Protein AF-A0A3D9UJ91-F1 (afdb_monomer_lite)

InterPro domains:
  IPR021400 Protein of unknown function DUF3039 [PF11238] (283-330)

Foldseek 3Di:
DAAFAAEALCQLVPAQQDQFPDPVLNVCSVVVVPPLAGRLPGRHQQSVQSRVPQVDPCVVPVWDWLPPCVVVTWTWTDGPPFKIFIWGADPVNYIYGQHMHTHDPPDPDDVSVVVNVVCVVPNPVVRDHDPVNVVSVVVNVVSVVPDVVLVVLQQVLLVVLLVVLVVQQVVQQVVVDKGWDFRAFSVRHTFWIKIKHWYDPDVQKIKIKIKTAGPDPVPVVRVVLSVLLSVVSQPQEQQFWDWDDDDRIIMIIGIDGNCVNPDDDPPDDPPPDRGNRHDYHQAAFAADPVVLVVLQVVQHWGAGPLGTIHRPPDDRVVHHHDPSRVVVVVVVDPPD

Organism: NCBI:txid419650

Sequence (336 aa):
MTTPARPTLRCLREDLDTDWDSVEDQRAVSRVETLGRPLEDLQHPIVRKAAEDFPVPAVERQREGISGLTDPMWWKVRSGARWRGAVYVDQNGQAWLCAAGYRRMGESSDFYKRFMAEVKARGADHFLPSDEDHLLLAAMLDAASFDPHYDARFDQWEAQLVVWIQTHASASLRSREVQEFNADDAFGQPLARVSVMAEAAGCDQYDVYVEVVPINFAALDELEWAEHVMLCALDPTEQQWETTYMGKGRAYSATISSTESSAEGSHTDATAHLPGQSVPGAVAHYAHRERLVDCMVDGDALRSVCGKWFVPRQDPDSREICPMCDLILAHLSPSD

Radius of gyration: 30.12 Å; chains: 1; bounding box: 87×47×77 Å

pLDDT: mean 81.51, std 15.13, range [23.95, 97.62]

Structure (mmCIF, N/CA/C/O backbone):
data_AF-A0A3D9UJ91-F1
#
_entry.id   AF-A0A3D9UJ91-F1
#
loop_
_atom_site.group_PDB
_atom_site.id
_atom_site.type_symbol
_atom_site.label_atom_id
_atom_site.label_alt_id
_atom_site.label_comp_id
_atom_site.label_asym_id
_atom_site.label_entity_id
_atom_site.label_seq_id
_atom_site.pdbx_PDB_ins_code
_atom_site.Cartn_x
_atom_site.Cartn_y
_atom_site.Cartn_z
_atom_site.occupancy
_atom_site.B_iso_or_equiv
_atom_site.auth_seq_id
_atom_site.auth_comp_id
_atom_site.auth_asym_id
_atom_site.auth_atom_id
_atom_site.pdbx_PDB_model_num
ATOM 1 N N . MET A 1 1 ? 16.822 16.644 -11.286 1.00 52.19 1 MET A N 1
ATOM 2 C CA . MET A 1 1 ? 18.101 15.959 -11.579 1.00 52.19 1 MET A CA 1
ATOM 3 C C . MET A 1 1 ? 17.752 14.739 -12.406 1.00 52.19 1 MET A C 1
ATOM 5 O O . MET A 1 1 ? 16.719 14.151 -12.125 1.00 52.19 1 MET A O 1
ATOM 9 N N . THR A 1 2 ? 18.507 14.422 -13.454 1.00 60.53 2 THR A N 1
ATOM 10 C CA . THR A 1 2 ? 18.260 13.204 -14.240 1.00 60.53 2 THR A CA 1
ATOM 11 C C . THR A 1 2 ? 18.697 11.986 -13.428 1.00 60.53 2 THR A C 1
ATOM 13 O O . THR A 1 2 ? 19.682 12.074 -12.701 1.00 60.53 2 THR A O 1
ATOM 16 N N . THR A 1 3 ? 17.958 10.885 -13.496 1.00 79.19 3 THR A N 1
ATOM 17 C CA . THR A 1 3 ? 18.310 9.632 -12.808 1.00 79.19 3 THR A CA 1
ATOM 18 C C . THR A 1 3 ? 19.358 8.845 -13.614 1.00 79.19 3 THR A C 1
ATOM 20 O O . THR A 1 3 ? 19.633 9.194 -14.774 1.00 79.19 3 THR A O 1
ATOM 23 N N . PRO A 1 4 ? 20.000 7.814 -13.030 1.00 87.44 4 PRO A N 1
ATOM 24 C CA . PRO A 1 4 ? 20.840 6.890 -13.786 1.00 87.44 4 PRO A CA 1
ATOM 25 C C . PRO A 1 4 ? 20.100 6.336 -15.006 1.00 87.44 4 PRO A C 1
ATOM 27 O O . PRO A 1 4 ? 18.913 6.014 -14.937 1.00 87.44 4 PRO A O 1
ATOM 30 N N . ALA A 1 5 ? 20.790 6.250 -16.147 1.00 92.12 5 ALA A N 1
ATOM 31 C CA . ALA A 1 5 ? 20.173 5.678 -17.334 1.00 92.12 5 ALA A CA 1
ATOM 32 C C . ALA A 1 5 ? 20.021 4.167 -17.174 1.00 92.12 5 ALA A C 1
ATOM 34 O O . ALA A 1 5 ? 21.017 3.446 -17.101 1.00 92.12 5 ALA A O 1
ATOM 35 N N . ARG A 1 6 ? 18.772 3.705 -17.200 1.00 93.38 6 ARG A N 1
ATOM 36 C CA . ARG A 1 6 ? 18.429 2.283 -17.198 1.00 93.38 6 ARG A CA 1
ATOM 37 C C . ARG A 1 6 ? 18.146 1.793 -18.618 1.00 93.38 6 ARG A C 1
ATOM 39 O O . ARG A 1 6 ? 17.608 2.554 -19.424 1.00 93.38 6 ARG A O 1
ATOM 46 N N . PRO A 1 7 ? 18.516 0.560 -18.980 1.00 95.81 7 PRO A N 1
ATOM 47 C CA . PRO A 1 7 ? 18.209 0.018 -20.295 1.00 95.81 7 PRO A CA 1
ATOM 48 C C . PRO A 1 7 ? 16.731 -0.356 -20.420 1.00 95.81 7 PRO A C 1
ATOM 50 O O . PRO A 1 7 ? 16.127 -0.856 -19.477 1.00 95.81 7 PRO A O 1
ATOM 53 N N . THR A 1 8 ? 16.166 -0.127 -21.606 1.00 96.00 8 THR A N 1
ATOM 54 C CA . THR A 1 8 ? 14.840 -0.657 -21.970 1.00 96.00 8 THR A CA 1
ATOM 55 C C . THR A 1 8 ? 14.904 -2.171 -22.166 1.00 96.00 8 THR A C 1
ATOM 57 O O . THR A 1 8 ? 15.937 -2.704 -22.590 1.00 96.00 8 THR A O 1
ATOM 60 N N . LEU A 1 9 ? 13.793 -2.870 -21.938 1.00 93.06 9 LEU A N 1
ATOM 61 C CA . LEU A 1 9 ? 13.660 -4.308 -22.166 1.00 93.06 9 LEU A CA 1
ATOM 62 C C . LEU A 1 9 ? 13.984 -4.678 -23.614 1.00 93.06 9 LEU A C 1
ATOM 64 O O . LEU A 1 9 ? 14.663 -5.679 -23.846 1.00 93.06 9 LEU A O 1
ATOM 68 N N . ARG A 1 10 ? 13.582 -3.846 -24.587 1.00 94.19 10 ARG A N 1
ATOM 69 C CA . ARG A 1 10 ? 13.955 -4.041 -25.996 1.00 94.19 10 ARG A CA 1
ATOM 70 C C . ARG A 1 10 ? 15.469 -3.996 -26.181 1.00 94.19 10 ARG A C 1
ATOM 72 O O . ARG A 1 10 ? 16.040 -4.931 -26.729 1.00 94.19 10 ARG A O 1
ATOM 79 N N . CYS A 1 11 ? 16.130 -2.943 -25.692 1.00 95.25 11 CYS A N 1
ATOM 80 C CA . CYS A 1 11 ? 17.584 -2.813 -25.797 1.00 95.25 11 CYS A CA 1
ATOM 81 C C . CYS A 1 11 ? 18.300 -4.001 -25.139 1.00 95.25 11 CYS A C 1
ATOM 83 O O . CYS A 1 11 ? 19.233 -4.545 -25.722 1.00 95.25 11 CYS A O 1
ATOM 85 N N . LEU A 1 12 ? 17.857 -4.425 -23.951 1.00 92.94 12 LEU A N 1
ATOM 86 C CA . LEU A 1 12 ? 18.423 -5.586 -23.261 1.00 92.94 12 LEU A CA 1
ATOM 87 C C . LEU A 1 12 ? 18.294 -6.868 -24.090 1.00 92.94 12 LEU A C 1
ATOM 89 O O . LEU A 1 12 ? 19.267 -7.604 -24.226 1.00 92.94 12 LEU A O 1
ATOM 93 N N . ARG A 1 13 ? 17.100 -7.134 -24.630 1.00 90.38 13 ARG A N 1
ATOM 94 C CA . ARG A 1 13 ? 16.767 -8.393 -25.313 1.00 90.38 13 ARG A CA 1
ATOM 95 C C . ARG A 1 13 ? 17.308 -8.455 -26.749 1.00 90.38 13 ARG A C 1
ATOM 97 O O . ARG A 1 13 ? 17.653 -9.539 -27.210 1.00 90.38 13 ARG A O 1
ATOM 104 N N . GLU A 1 14 ? 17.376 -7.323 -27.449 1.00 91.44 14 GLU A N 1
ATOM 105 C CA . GLU A 1 14 ? 17.689 -7.271 -28.886 1.00 91.44 14 GLU A CA 1
ATOM 106 C C . GLU A 1 14 ? 19.107 -6.778 -29.202 1.00 91.44 14 GLU A C 1
ATOM 108 O O . GLU A 1 14 ? 19.712 -7.261 -30.159 1.00 91.44 14 GLU A O 1
ATOM 113 N N . ASP A 1 15 ? 19.651 -5.844 -28.413 1.00 92.25 15 ASP A N 1
ATOM 114 C CA . ASP A 1 15 ? 20.909 -5.164 -28.755 1.00 92.25 15 ASP A CA 1
ATOM 115 C C . ASP A 1 15 ? 22.116 -5.664 -27.940 1.00 92.25 15 ASP A C 1
ATOM 117 O O . ASP A 1 15 ? 23.261 -5.530 -28.383 1.00 92.25 15 ASP A O 1
ATOM 121 N N . LEU A 1 16 ? 21.885 -6.198 -26.734 1.00 90.88 16 LEU A N 1
ATOM 122 C CA . LEU A 1 16 ? 22.934 -6.577 -25.777 1.00 90.88 16 LEU A CA 1
ATOM 123 C C . LEU A 1 16 ? 23.150 -8.094 -25.719 1.00 90.88 16 LEU A C 1
ATOM 125 O O . LEU A 1 16 ? 22.975 -8.738 -24.686 1.00 90.88 16 LEU A O 1
ATOM 129 N N . ASP A 1 17 ? 23.567 -8.686 -26.832 1.00 86.00 17 ASP A N 1
ATOM 130 C CA . ASP A 1 17 ? 23.759 -10.137 -26.955 1.00 86.00 17 ASP A CA 1
ATOM 131 C C . ASP A 1 17 ? 25.146 -10.642 -26.497 1.00 86.00 17 ASP A C 1
ATOM 133 O O . ASP A 1 17 ? 25.336 -11.838 -26.255 1.00 86.00 17 ASP A O 1
ATOM 137 N N . THR A 1 18 ? 26.131 -9.750 -26.366 1.00 85.81 18 THR A N 1
ATOM 138 C CA . THR A 1 18 ? 27.559 -10.085 -26.230 1.00 85.81 18 THR A CA 1
ATOM 139 C C . THR A 1 18 ? 28.303 -9.143 -25.275 1.00 85.81 18 THR A C 1
ATOM 141 O O . THR A 1 18 ? 27.760 -8.135 -24.851 1.00 85.81 18 THR A O 1
ATOM 144 N N . ASP A 1 19 ? 29.563 -9.468 -24.939 1.00 86.38 19 ASP A N 1
ATOM 145 C CA . ASP A 1 19 ? 30.491 -8.595 -24.179 1.00 86.38 19 ASP A CA 1
ATOM 146 C C . ASP A 1 19 ? 30.037 -8.252 -22.742 1.00 86.38 19 ASP A C 1
ATOM 148 O O . ASP A 1 19 ? 30.382 -7.205 -22.197 1.00 86.38 19 ASP A O 1
ATOM 152 N N . TRP A 1 20 ? 29.264 -9.150 -22.124 1.00 89.56 20 TRP A N 1
ATOM 153 C CA . TRP A 1 20 ? 28.863 -9.063 -20.721 1.00 89.56 20 TRP A CA 1
ATOM 154 C C . TRP A 1 20 ? 30.035 -9.385 -19.790 1.00 89.56 20 TRP A C 1
ATOM 156 O O . TRP A 1 20 ? 30.681 -10.424 -19.937 1.00 89.56 20 TRP A O 1
ATOM 166 N N . ASP A 1 21 ? 30.256 -8.535 -18.784 1.00 87.38 21 ASP A N 1
ATOM 167 C CA . ASP A 1 21 ? 31.267 -8.773 -17.745 1.00 87.38 21 ASP A CA 1
ATOM 168 C C . ASP A 1 21 ? 30.799 -9.860 -16.749 1.00 87.38 21 ASP A C 1
ATOM 170 O O . ASP A 1 21 ? 31.615 -10.472 -16.059 1.00 87.38 21 ASP A O 1
ATOM 174 N N . SER A 1 22 ? 29.485 -10.121 -16.685 1.00 86.62 22 SER A N 1
ATOM 175 C CA . SER A 1 22 ? 28.849 -11.139 -15.839 1.00 86.62 22 SER A CA 1
ATOM 176 C C . SER A 1 22 ? 27.985 -12.095 -16.667 1.00 86.62 22 SER A C 1
ATOM 178 O O . SER A 1 22 ? 27.016 -11.692 -17.313 1.00 86.62 22 SER A O 1
ATOM 180 N N . VAL A 1 23 ? 28.303 -13.392 -16.603 1.00 84.69 23 VAL A N 1
ATOM 181 C CA . VAL A 1 23 ? 27.503 -14.462 -17.235 1.00 84.69 23 VAL A CA 1
ATOM 182 C C . VAL A 1 23 ? 26.141 -14.620 -16.550 1.00 84.69 23 VAL A C 1
ATOM 184 O O . VAL A 1 23 ? 25.169 -15.021 -17.189 1.00 84.69 23 VAL A O 1
ATOM 187 N N . GLU A 1 24 ? 26.063 -14.323 -15.253 1.00 83.44 24 GLU A N 1
ATOM 188 C CA . GLU A 1 24 ? 24.810 -14.343 -14.499 1.00 83.44 24 GLU A CA 1
ATOM 189 C C . GLU A 1 24 ? 23.852 -13.273 -15.026 1.00 83.44 24 GLU A C 1
ATOM 191 O O . GLU A 1 24 ? 22.723 -13.592 -15.391 1.00 83.44 24 GLU A O 1
ATOM 196 N N . ASP A 1 25 ? 24.343 -12.047 -15.191 1.00 85.19 25 ASP A N 1
ATOM 197 C CA . ASP A 1 25 ? 23.573 -10.915 -15.710 1.00 85.19 25 ASP A CA 1
ATOM 198 C C . ASP A 1 25 ? 23.094 -11.179 -17.136 1.00 85.19 25 ASP A C 1
ATOM 200 O O . ASP A 1 25 ? 21.924 -10.966 -17.446 1.00 85.19 25 ASP A O 1
ATOM 204 N N . GLN A 1 26 ? 23.969 -11.736 -17.981 1.00 86.75 26 GLN A N 1
ATOM 205 C CA . GLN A 1 26 ? 23.615 -12.125 -19.344 1.00 86.75 26 GLN A CA 1
ATOM 206 C C . GLN A 1 26 ? 22.463 -13.140 -19.369 1.00 86.75 26 GLN A C 1
ATOM 208 O O . GLN A 1 26 ? 21.559 -13.043 -20.196 1.00 86.75 26 GLN A O 1
ATOM 213 N N . ARG A 1 27 ? 22.463 -14.125 -18.460 1.00 82.75 27 ARG A N 1
ATOM 214 C CA . ARG A 1 27 ? 21.354 -15.089 -18.346 1.00 82.75 27 ARG A CA 1
ATOM 215 C C . ARG A 1 27 ? 20.088 -14.422 -17.826 1.00 82.75 27 ARG A C 1
ATOM 217 O O . ARG A 1 27 ? 18.986 -14.774 -18.255 1.00 82.75 27 ARG A O 1
ATOM 224 N N . ALA A 1 28 ? 20.244 -13.467 -16.920 1.00 79.88 28 ALA A N 1
ATOM 225 C CA . ALA A 1 28 ? 19.142 -12.806 -16.253 1.00 79.88 28 ALA A CA 1
ATOM 226 C C . ALA A 1 28 ? 18.348 -11.859 -17.171 1.00 79.88 28 ALA A C 1
ATOM 228 O O . ALA A 1 28 ? 17.165 -11.646 -16.923 1.00 79.88 28 ALA A O 1
ATOM 229 N N . VAL A 1 29 ? 18.921 -11.414 -18.300 1.00 83.06 29 VAL A N 1
ATOM 230 C CA . VAL A 1 29 ? 18.200 -10.701 -19.382 1.00 83.06 29 VAL A CA 1
ATOM 231 C C . VAL A 1 29 ? 16.959 -11.461 -19.878 1.00 83.06 29 VAL A C 1
ATOM 233 O O . VAL A 1 29 ? 15.966 -10.859 -20.282 1.00 83.06 29 VAL A O 1
ATOM 236 N N . SER A 1 30 ? 16.974 -12.795 -19.822 1.00 77.25 30 SER A N 1
ATOM 237 C CA . SER A 1 30 ? 15.813 -13.614 -20.203 1.00 77.25 30 SER A CA 1
ATOM 238 C C . SER A 1 30 ? 14.715 -13.687 -19.132 1.00 77.25 30 SER A C 1
ATOM 240 O O . SER A 1 30 ? 13.640 -14.209 -19.407 1.00 77.25 30 SER A O 1
ATOM 242 N N . ARG A 1 31 ? 14.982 -13.197 -17.913 1.00 78.19 31 ARG A N 1
ATOM 243 C CA . ARG A 1 31 ? 14.101 -13.278 -16.733 1.00 78.19 31 ARG A CA 1
ATOM 244 C C . ARG A 1 31 ? 14.086 -11.968 -15.942 1.00 78.19 31 ARG A C 1
ATOM 246 O O . ARG A 1 31 ? 14.095 -11.977 -14.711 1.00 78.19 31 ARG A O 1
ATOM 253 N N . VAL A 1 32 ? 14.094 -10.846 -16.658 1.00 75.19 32 VAL A N 1
ATOM 254 C CA . VAL A 1 32 ? 14.240 -9.503 -16.076 1.00 75.19 32 VAL A CA 1
ATOM 255 C C . VAL A 1 32 ? 13.124 -9.175 -15.076 1.00 75.19 32 VAL A C 1
ATOM 257 O O . VAL A 1 32 ? 13.383 -8.504 -14.087 1.00 75.19 32 VAL A O 1
ATOM 260 N N . GLU A 1 33 ? 11.923 -9.729 -15.255 1.00 68.81 33 GLU A N 1
ATOM 261 C CA . GLU A 1 33 ? 10.793 -9.585 -14.319 1.00 68.81 33 GLU A CA 1
ATOM 262 C C . GLU A 1 33 ? 11.083 -10.141 -12.913 1.00 68.81 33 GLU A C 1
ATOM 264 O O . GLU A 1 33 ? 10.505 -9.694 -11.931 1.00 68.81 33 GLU A O 1
ATOM 269 N N . THR A 1 34 ? 11.988 -11.118 -12.805 1.00 65.94 34 THR A N 1
ATOM 270 C CA . THR A 1 34 ? 12.383 -11.735 -11.524 1.00 65.94 34 THR A CA 1
ATOM 271 C C . THR A 1 34 ? 13.661 -11.132 -10.946 1.00 65.94 34 THR A C 1
ATOM 273 O O . THR A 1 34 ? 14.176 -11.608 -9.932 1.00 65.94 34 THR A O 1
ATOM 276 N N . LEU A 1 35 ? 14.215 -10.111 -11.606 1.00 68.81 35 LEU A N 1
ATOM 277 C CA . LEU A 1 35 ? 15.441 -9.467 -11.170 1.00 68.81 35 LEU A CA 1
ATOM 278 C C . LEU A 1 35 ? 15.136 -8.574 -9.961 1.00 68.81 35 LEU A C 1
ATOM 280 O O . LEU A 1 35 ? 14.615 -7.476 -10.104 1.00 68.81 35 LEU A O 1
ATOM 284 N N . GLY A 1 36 ? 15.494 -9.027 -8.760 1.00 65.75 36 GLY A N 1
ATOM 285 C CA . GLY A 1 36 ? 15.331 -8.258 -7.518 1.00 65.75 36 GLY A CA 1
ATOM 286 C C . GLY A 1 36 ? 16.332 -7.107 -7.342 1.00 65.75 36 GLY A C 1
ATOM 287 O O . GLY A 1 36 ? 16.700 -6.798 -6.214 1.00 65.75 36 GLY A O 1
ATOM 288 N N . ARG A 1 37 ? 16.856 -6.531 -8.433 1.00 73.31 37 ARG A N 1
ATOM 289 C CA . ARG A 1 37 ? 17.804 -5.406 -8.398 1.00 73.31 37 ARG A CA 1
ATOM 290 C C . ARG A 1 37 ? 17.649 -4.491 -9.625 1.00 73.31 37 ARG A C 1
ATOM 292 O O . ARG A 1 37 ? 17.151 -4.968 -10.648 1.00 73.31 37 ARG A O 1
ATOM 299 N N . PRO A 1 38 ? 18.109 -3.228 -9.562 1.00 83.94 38 PRO A N 1
ATOM 300 C CA . PRO A 1 38 ? 17.984 -2.270 -10.663 1.00 83.94 38 PRO A CA 1
ATOM 301 C C . PRO A 1 38 ? 18.662 -2.731 -11.962 1.00 83.94 38 PRO A C 1
ATOM 303 O O . PRO A 1 38 ? 19.681 -3.428 -11.949 1.00 83.94 38 PRO A O 1
ATOM 306 N N . LEU A 1 39 ? 18.115 -2.322 -13.110 1.00 89.62 39 LEU A N 1
ATOM 307 C CA . LEU A 1 39 ? 18.639 -2.722 -14.427 1.00 89.62 39 LEU A CA 1
ATOM 308 C C . LEU A 1 39 ? 19.881 -1.931 -14.840 1.00 89.62 39 LEU A C 1
ATOM 310 O O . LEU A 1 39 ? 20.695 -2.403 -15.630 1.00 89.62 39 LEU A O 1
ATOM 314 N N . GLU A 1 40 ? 20.036 -0.727 -14.310 1.00 90.38 40 GLU A N 1
ATOM 315 C CA . GLU A 1 40 ? 21.223 0.111 -14.442 1.00 90.38 40 GLU A CA 1
ATOM 316 C C . GLU A 1 40 ? 22.465 -0.491 -13.754 1.00 90.38 40 GLU A C 1
ATOM 318 O O . GLU A 1 40 ? 23.585 -0.167 -14.149 1.00 90.38 40 GLU A O 1
ATOM 323 N N . ASP A 1 41 ? 22.279 -1.426 -12.812 1.00 88.75 41 ASP A N 1
ATOM 324 C CA . ASP A 1 41 ? 23.361 -2.133 -12.106 1.00 88.75 41 ASP A CA 1
ATOM 325 C C . ASP A 1 41 ? 23.885 -3.364 -12.863 1.00 88.75 41 ASP A C 1
ATOM 327 O O . ASP A 1 41 ? 24.837 -4.029 -12.429 1.00 88.75 41 ASP A O 1
ATOM 331 N N . LEU A 1 42 ? 23.278 -3.688 -14.009 1.00 90.81 42 LEU A N 1
ATOM 332 C CA . LEU A 1 42 ? 23.710 -4.794 -14.853 1.00 90.81 42 LEU A CA 1
ATOM 333 C C . LEU A 1 42 ? 25.143 -4.578 -15.362 1.00 90.81 42 LEU A C 1
ATOM 335 O O . LEU A 1 42 ? 25.513 -3.525 -15.890 1.00 90.81 42 LEU A O 1
ATOM 339 N N . GLN A 1 43 ? 25.957 -5.624 -15.246 1.00 90.62 43 GLN A N 1
ATOM 340 C CA . GLN A 1 43 ? 27.384 -5.632 -15.553 1.00 90.62 43 GLN A CA 1
ATOM 341 C C . GLN A 1 43 ? 27.636 -5.775 -17.060 1.00 90.62 43 GLN A C 1
ATOM 343 O O . GLN A 1 43 ? 28.229 -6.745 -17.537 1.00 90.62 43 GLN A O 1
ATOM 348 N N . HIS A 1 44 ? 27.188 -4.771 -17.812 1.00 93.25 44 HIS A N 1
ATOM 349 C CA . HIS A 1 44 ? 27.463 -4.616 -19.233 1.00 93.25 44 HIS A CA 1
ATOM 350 C C . HIS A 1 44 ? 28.138 -3.257 -19.515 1.00 93.25 44 HIS A C 1
ATOM 352 O O . HIS A 1 44 ? 27.656 -2.224 -19.030 1.00 93.25 44 HIS A O 1
ATOM 358 N N . PRO A 1 45 ? 29.204 -3.192 -20.344 1.00 93.19 45 PRO A N 1
ATOM 359 C CA . PRO A 1 45 ? 30.002 -1.977 -20.530 1.00 93.19 45 PRO A CA 1
ATOM 360 C C . PRO A 1 45 ? 29.214 -0.730 -20.947 1.00 93.19 45 PRO A C 1
ATOM 362 O O . PRO A 1 45 ? 29.540 0.373 -20.505 1.00 93.19 45 PRO A O 1
ATOM 365 N N . ILE A 1 46 ? 28.207 -0.867 -21.821 1.00 94.56 46 ILE A N 1
ATOM 366 C CA . ILE A 1 46 ? 27.388 0.278 -22.265 1.00 94.56 46 ILE A CA 1
ATOM 367 C C . ILE A 1 46 ? 26.293 0.662 -21.265 1.00 94.56 46 ILE A C 1
ATOM 369 O O . ILE A 1 46 ? 25.948 1.839 -21.203 1.00 94.56 46 ILE A O 1
ATOM 373 N N . VAL A 1 47 ? 25.808 -0.291 -20.458 1.00 94.69 47 VAL A N 1
ATOM 374 C CA . VAL A 1 47 ? 24.787 -0.048 -19.426 1.00 94.69 47 VAL A CA 1
ATOM 375 C C . VAL A 1 47 ? 25.414 0.744 -18.289 1.00 94.69 47 VAL A C 1
ATOM 377 O O . VAL A 1 47 ? 24.992 1.867 -18.036 1.00 94.69 47 VAL A O 1
ATOM 380 N N . ARG A 1 48 ? 26.523 0.243 -17.726 1.00 92.88 48 ARG A N 1
ATOM 381 C CA . ARG A 1 48 ? 27.298 0.930 -16.681 1.00 92.88 48 ARG A CA 1
ATOM 382 C C . ARG A 1 48 ? 27.683 2.347 -17.103 1.00 92.88 48 ARG A C 1
ATOM 384 O O . ARG A 1 48 ? 27.497 3.306 -16.364 1.00 92.88 48 ARG A O 1
ATOM 391 N N . LYS A 1 49 ? 28.155 2.499 -18.345 1.00 92.50 49 LYS A N 1
ATOM 392 C CA . LYS A 1 49 ? 28.538 3.809 -18.876 1.00 92.50 49 LYS A CA 1
ATOM 393 C C . LYS A 1 49 ? 27.355 4.775 -18.987 1.00 92.50 49 LYS A C 1
ATOM 395 O O . LYS A 1 49 ? 27.514 5.958 -18.705 1.00 92.50 49 LYS A O 1
ATOM 400 N N . ALA A 1 50 ? 26.185 4.296 -19.405 1.00 92.69 50 ALA A N 1
ATOM 401 C CA . ALA A 1 50 ? 24.980 5.117 -19.445 1.00 92.69 50 ALA A CA 1
ATOM 402 C C . ALA A 1 50 ? 24.517 5.488 -18.024 1.00 92.69 50 ALA A C 1
ATOM 404 O O . ALA A 1 50 ? 24.247 6.660 -17.759 1.00 92.69 50 ALA A O 1
ATOM 405 N N . ALA A 1 51 ? 24.510 4.531 -17.095 1.00 90.81 51 ALA A N 1
ATOM 406 C CA . ALA A 1 51 ? 24.178 4.759 -15.691 1.00 90.81 51 ALA A CA 1
ATOM 407 C C . ALA A 1 51 ? 25.095 5.806 -15.031 1.00 90.81 51 ALA A C 1
ATOM 409 O O . ALA A 1 51 ? 24.622 6.635 -14.264 1.00 90.81 51 ALA A O 1
ATOM 410 N N . GLU A 1 52 ? 26.383 5.846 -15.390 1.00 89.38 52 GLU A N 1
ATOM 411 C CA . GLU A 1 52 ? 27.342 6.867 -14.936 1.00 89.38 52 GLU A CA 1
ATOM 412 C C . GLU A 1 52 ? 27.175 8.235 -15.626 1.00 89.38 52 GLU A C 1
ATOM 414 O O . GLU A 1 52 ? 27.518 9.272 -15.054 1.00 89.38 52 GLU A O 1
ATOM 419 N N . ASP A 1 53 ? 26.731 8.265 -16.887 1.00 86.25 53 ASP A N 1
ATOM 420 C CA . ASP A 1 53 ? 26.711 9.485 -17.706 1.00 86.25 53 ASP A CA 1
ATOM 421 C C . ASP A 1 53 ? 25.481 10.366 -17.484 1.00 86.25 53 ASP A C 1
ATOM 423 O O . ASP A 1 53 ? 25.575 11.592 -17.611 1.00 86.25 53 ASP A O 1
ATOM 427 N N . PHE A 1 54 ? 24.346 9.766 -17.134 1.00 85.12 54 PHE A N 1
ATOM 428 C CA . PHE A 1 54 ? 23.064 10.458 -17.060 1.00 85.12 54 PHE A CA 1
ATOM 429 C C . PHE A 1 54 ? 22.667 11.068 -15.712 1.00 85.12 54 PHE A C 1
ATOM 431 O O . PHE A 1 54 ? 21.929 12.048 -15.772 1.00 85.12 54 PHE A O 1
ATOM 438 N N . PRO A 1 55 ? 23.171 10.676 -14.528 1.00 76.00 55 PRO A N 1
ATOM 439 C CA . PRO A 1 55 ? 22.876 11.425 -13.309 1.00 76.00 55 PRO A CA 1
ATOM 440 C C . PRO A 1 55 ? 23.604 12.780 -13.264 1.00 76.00 55 PRO A C 1
ATOM 442 O O . PRO A 1 55 ? 23.211 13.685 -12.530 1.00 76.00 55 PRO A O 1
ATOM 445 N N . VAL A 1 56 ? 24.634 12.959 -14.101 1.00 66.56 56 VAL A N 1
ATOM 446 C CA . VAL A 1 56 ? 25.444 14.182 -14.183 1.00 66.56 56 VAL A CA 1
ATOM 447 C C . VAL A 1 56 ? 24.695 15.283 -14.947 1.00 66.56 56 VAL A C 1
ATOM 449 O O . VAL A 1 56 ? 24.314 15.051 -16.101 1.00 66.56 56 VAL A O 1
ATOM 452 N N . PRO A 1 57 ? 24.511 16.494 -14.382 1.00 60.53 57 PRO A N 1
ATOM 453 C CA . PRO A 1 57 ? 23.883 17.612 -15.081 1.00 60.53 57 PRO A CA 1
ATOM 454 C C . PRO A 1 57 ? 24.533 17.886 -16.445 1.00 60.53 57 PRO A C 1
ATOM 456 O O . PRO A 1 57 ? 25.756 17.893 -16.581 1.00 60.53 57 PRO A O 1
ATOM 459 N N . ALA A 1 58 ? 23.724 18.182 -17.468 1.00 58.03 58 ALA A N 1
ATOM 460 C CA . ALA A 1 58 ? 24.215 18.453 -18.829 1.00 58.03 58 ALA A CA 1
ATOM 461 C C . ALA A 1 58 ? 25.173 19.665 -18.922 1.00 58.03 58 ALA A C 1
ATOM 463 O O . ALA A 1 58 ? 25.873 19.830 -19.918 1.00 58.03 58 ALA A O 1
ATOM 464 N N . VAL A 1 59 ? 25.210 20.509 -17.886 1.00 54.78 59 VAL A N 1
ATOM 465 C CA . VAL A 1 59 ? 26.139 21.644 -17.761 1.00 54.78 59 VAL A CA 1
ATOM 466 C C . VAL A 1 59 ? 27.560 21.175 -17.410 1.00 54.78 59 VAL A C 1
ATOM 468 O O . VAL A 1 59 ? 28.530 21.806 -17.816 1.00 54.78 59 VAL A O 1
ATOM 471 N N . GLU A 1 60 ? 27.695 20.049 -16.704 1.00 51.69 60 GLU A N 1
ATOM 472 C CA . GLU A 1 60 ? 28.980 19.489 -16.255 1.00 51.69 60 GLU A CA 1
ATOM 473 C C . GLU A 1 60 ? 29.575 18.496 -17.264 1.00 51.69 60 GLU A C 1
ATOM 475 O O . GLU A 1 60 ? 30.794 18.366 -17.383 1.00 51.69 60 GLU A O 1
ATOM 480 N N . ARG A 1 61 ? 28.723 17.829 -18.050 1.00 59.31 61 ARG A N 1
ATOM 481 C CA . ARG A 1 61 ? 29.122 17.033 -19.218 1.00 59.31 61 ARG A CA 1
ATOM 482 C C . ARG A 1 61 ? 28.369 17.513 -20.445 1.00 59.31 61 ARG A C 1
ATOM 484 O O . ARG A 1 61 ? 27.162 17.318 -20.534 1.00 59.31 61 ARG A O 1
ATOM 491 N N . GLN A 1 6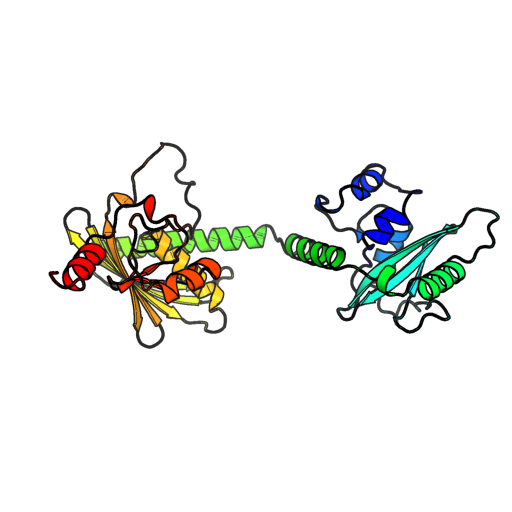2 ? 29.096 18.065 -21.416 1.00 64.25 62 GLN A N 1
ATOM 492 C CA . GLN A 1 62 ? 28.547 18.477 -22.707 1.00 64.25 62 GLN A CA 1
ATOM 493 C C . GLN A 1 62 ? 27.993 17.250 -23.454 1.00 64.25 62 GLN A C 1
ATOM 495 O O . GLN A 1 62 ? 28.724 16.536 -24.142 1.00 64.25 62 GLN A O 1
ATOM 500 N N . ARG A 1 63 ? 26.699 16.965 -23.266 1.00 80.50 63 ARG A N 1
ATOM 501 C CA . ARG A 1 63 ? 26.030 15.819 -23.890 1.00 80.50 63 ARG A CA 1
ATOM 502 C C . ARG A 1 63 ? 25.908 16.066 -25.390 1.00 80.50 63 ARG A C 1
ATOM 504 O O . ARG A 1 63 ? 25.450 17.119 -25.830 1.00 80.50 63 ARG A O 1
ATOM 511 N N . GLU A 1 64 ? 26.324 15.088 -26.184 1.00 86.00 64 GLU A N 1
ATOM 512 C CA . GLU A 1 64 ? 26.273 15.178 -27.641 1.00 86.00 64 GLU A CA 1
ATOM 513 C C . GLU A 1 64 ? 24.985 14.521 -28.149 1.00 86.00 64 GLU A C 1
ATOM 515 O O . GLU A 1 64 ? 24.769 13.327 -27.939 1.00 86.00 64 GLU A O 1
ATOM 520 N N . GLY A 1 65 ? 24.133 15.285 -28.833 1.00 88.06 65 GLY A N 1
ATOM 521 C CA . GLY A 1 65 ? 22.927 14.751 -29.464 1.00 88.06 65 GLY A CA 1
ATOM 522 C C . GLY A 1 65 ? 23.222 13.887 -30.697 1.00 88.06 65 GLY A C 1
ATOM 523 O O . GLY A 1 65 ? 24.275 14.000 -31.347 1.00 88.06 65 GLY A O 1
ATOM 524 N N . ILE A 1 66 ? 22.274 13.027 -31.066 1.00 88.44 66 ILE A N 1
ATOM 525 C CA . ILE A 1 66 ? 22.288 12.323 -32.352 1.00 88.44 66 ILE A CA 1
ATOM 526 C C . ILE A 1 66 ? 21.773 13.274 -33.432 1.00 88.44 66 ILE A C 1
ATOM 528 O O . ILE A 1 66 ? 20.592 13.597 -33.507 1.00 88.44 66 ILE A O 1
ATOM 532 N N . SER A 1 67 ? 22.686 13.742 -34.283 1.00 85.12 67 SER A N 1
ATOM 533 C CA . SER A 1 67 ? 22.378 14.676 -35.366 1.00 85.12 67 SER A CA 1
ATOM 534 C C . SER A 1 67 ? 21.240 14.146 -36.237 1.00 85.12 67 SER A C 1
ATOM 536 O O . SER A 1 67 ? 21.330 13.028 -36.722 1.00 85.12 67 SER A O 1
ATOM 538 N N . GLY A 1 68 ? 20.199 14.945 -36.472 1.00 83.00 68 GLY A N 1
ATOM 539 C CA . GLY A 1 68 ? 19.059 14.550 -37.307 1.00 83.00 68 GLY A CA 1
ATOM 540 C C . GLY A 1 68 ? 17.932 13.812 -36.577 1.00 83.00 68 GLY A C 1
ATOM 541 O O . GLY A 1 68 ? 16.947 13.485 -37.234 1.00 83.00 68 GLY A O 1
ATOM 542 N N . LEU A 1 69 ? 18.052 13.590 -35.263 1.00 87.62 69 LEU A N 1
ATOM 543 C CA . LEU A 1 69 ? 16.961 13.167 -34.382 1.00 87.62 69 LEU A CA 1
ATOM 544 C C . LEU A 1 69 ? 16.803 14.200 -33.256 1.00 87.62 69 LEU A C 1
ATOM 546 O O . LEU A 1 69 ? 17.538 14.176 -32.270 1.00 87.62 69 LEU A O 1
ATOM 550 N N . THR A 1 70 ? 15.895 15.155 -33.446 1.00 83.62 70 THR A N 1
ATOM 551 C CA . THR A 1 70 ? 15.659 16.255 -32.493 1.00 83.62 70 THR A CA 1
ATOM 552 C C . THR A 1 70 ? 14.316 16.165 -31.782 1.00 83.62 70 THR A C 1
ATOM 554 O O . THR A 1 70 ? 14.127 16.873 -30.799 1.00 83.62 70 THR A O 1
ATOM 557 N N . ASP A 1 71 ? 13.408 15.324 -32.275 1.00 84.56 71 ASP A N 1
ATOM 558 C CA . ASP A 1 71 ? 12.082 15.113 -31.703 1.00 84.56 71 ASP A CA 1
ATOM 559 C C . ASP A 1 71 ? 11.687 13.623 -31.813 1.00 84.56 71 ASP A C 1
ATOM 561 O O . ASP A 1 71 ? 11.432 13.150 -32.926 1.00 84.56 71 ASP A O 1
ATOM 565 N N . PRO A 1 72 ? 11.733 12.850 -30.709 1.00 89.00 72 PRO A N 1
ATOM 566 C CA . PRO A 1 72 ? 12.307 13.223 -29.412 1.00 89.00 72 PRO A CA 1
ATOM 567 C C . PRO A 1 72 ? 13.835 13.426 -29.481 1.00 89.00 72 PRO A C 1
ATOM 569 O O . PRO A 1 72 ? 14.497 13.013 -30.436 1.00 89.00 72 PRO A O 1
ATOM 572 N N . MET A 1 73 ? 14.415 14.077 -28.466 1.00 90.12 73 MET A N 1
ATOM 573 C CA . MET A 1 73 ? 15.866 14.287 -28.366 1.00 90.12 73 MET A CA 1
ATOM 574 C C . MET A 1 73 ? 16.585 13.003 -27.937 1.00 90.12 73 MET A C 1
ATOM 576 O O . MET A 1 73 ? 16.237 12.403 -26.921 1.00 90.12 73 MET A O 1
ATOM 580 N N . TRP A 1 74 ? 17.651 12.642 -28.658 1.00 92.69 74 TRP A N 1
ATOM 581 C CA . TRP A 1 74 ? 18.477 11.470 -28.356 1.00 92.69 74 TRP A CA 1
ATOM 582 C C . TRP A 1 74 ? 19.920 11.851 -28.056 1.00 92.69 74 TRP A C 1
ATOM 584 O O . TRP A 1 74 ? 20.557 12.589 -28.813 1.00 92.69 74 TRP A O 1
ATOM 594 N N . TRP A 1 75 ? 20.469 11.269 -26.999 1.00 92.44 75 TRP A N 1
ATOM 595 C CA . TRP A 1 75 ? 21.819 11.521 -26.515 1.00 92.44 75 TRP A CA 1
ATOM 596 C C . TRP A 1 75 ? 22.750 10.351 -26.820 1.00 92.44 75 TRP A C 1
ATOM 598 O O . TRP A 1 75 ? 22.387 9.184 -26.680 1.00 92.44 75 TRP A O 1
ATOM 608 N N . LYS A 1 76 ? 23.979 10.666 -27.225 1.00 92.44 76 LYS A N 1
ATOM 609 C CA . LYS A 1 76 ? 25.022 9.678 -27.502 1.00 92.44 76 LYS A CA 1
ATOM 610 C C . LYS A 1 76 ? 25.677 9.212 -26.208 1.00 92.44 76 LYS A C 1
ATOM 612 O O . LYS A 1 76 ? 26.164 10.036 -25.438 1.00 92.44 76 LYS A O 1
ATOM 617 N N . VAL A 1 77 ? 25.822 7.899 -26.050 1.00 92.06 77 VAL A N 1
ATOM 618 C CA . VAL A 1 77 ? 26.695 7.289 -25.040 1.00 92.06 77 VAL A CA 1
ATOM 619 C C . VAL A 1 77 ? 27.754 6.419 -25.718 1.00 92.06 77 VAL A C 1
ATOM 621 O O . VAL A 1 77 ? 27.502 5.742 -26.719 1.00 92.06 77 VAL A O 1
ATOM 624 N N . ARG A 1 78 ? 28.995 6.483 -25.229 1.00 91.38 78 ARG A N 1
ATOM 625 C CA . ARG A 1 78 ? 30.132 5.740 -25.793 1.00 91.38 78 ARG A CA 1
ATOM 626 C C . ARG A 1 78 ? 30.873 5.035 -24.664 1.00 91.38 78 ARG A C 1
ATOM 628 O O . ARG A 1 78 ? 31.415 5.707 -23.791 1.00 91.38 78 ARG A O 1
ATOM 635 N N . SER A 1 79 ? 30.942 3.707 -24.725 1.00 88.88 79 SER A N 1
ATOM 636 C CA . SER A 1 79 ? 31.738 2.901 -23.795 1.00 88.88 79 SER A CA 1
ATOM 637 C C . SER A 1 79 ? 32.899 2.243 -24.538 1.00 88.88 79 SER A C 1
ATOM 639 O O . SER A 1 79 ? 32.712 1.466 -25.481 1.00 88.88 79 SER A O 1
ATOM 641 N N . GLY A 1 80 ? 34.120 2.636 -24.169 1.00 82.12 80 GLY A N 1
ATOM 642 C CA . GLY A 1 80 ? 35.349 2.218 -24.837 1.00 82.12 80 GLY A CA 1
ATOM 643 C C . GLY A 1 80 ? 35.374 2.488 -26.352 1.00 82.12 80 GLY A C 1
ATOM 644 O O . GLY A 1 80 ? 34.684 3.356 -26.901 1.00 82.12 80 GLY A O 1
ATOM 645 N N . ALA A 1 81 ? 36.194 1.715 -27.066 1.00 73.56 81 ALA A N 1
ATOM 646 C CA . ALA A 1 81 ? 36.345 1.864 -28.513 1.00 73.56 81 ALA A CA 1
ATOM 647 C C . ALA A 1 81 ? 35.153 1.305 -29.315 1.00 73.56 81 ALA A C 1
ATOM 649 O O . ALA A 1 81 ? 34.956 1.722 -30.460 1.00 73.56 81 ALA A O 1
ATOM 650 N N . ARG A 1 82 ? 34.361 0.394 -28.730 1.00 83.19 82 ARG A N 1
ATOM 651 C CA . ARG A 1 82 ? 33.461 -0.499 -29.477 1.00 83.19 82 ARG A CA 1
ATOM 652 C C . ARG A 1 82 ? 31.975 -0.214 -29.275 1.00 83.19 82 ARG A C 1
ATOM 654 O O . ARG A 1 82 ? 31.259 -0.168 -30.268 1.00 83.19 82 ARG A O 1
ATOM 661 N N . TRP A 1 83 ? 31.514 0.046 -28.054 1.00 91.50 83 TRP A N 1
ATOM 662 C CA . TRP A 1 83 ? 30.084 0.217 -27.797 1.00 91.50 83 TRP A CA 1
ATOM 663 C C . TRP A 1 83 ? 29.600 1.643 -28.046 1.00 91.50 83 TRP A C 1
ATOM 665 O O . TRP A 1 83 ? 30.247 2.632 -27.673 1.00 91.50 83 TRP A O 1
ATOM 675 N N . ARG A 1 84 ? 28.437 1.755 -28.682 1.00 92.44 84 ARG A N 1
ATOM 676 C CA . ARG A 1 84 ? 27.689 2.998 -28.886 1.00 92.44 84 ARG A CA 1
ATOM 677 C C . ARG A 1 84 ? 26.266 2.785 -28.403 1.00 92.44 84 ARG A C 1
ATOM 679 O O . ARG A 1 84 ? 25.746 1.691 -28.571 1.00 92.44 84 ARG A O 1
ATOM 686 N N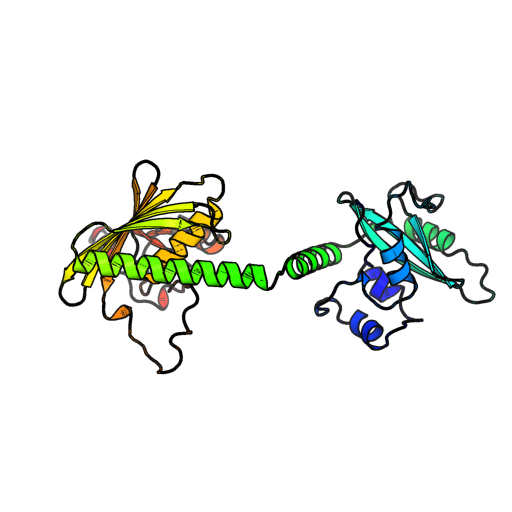 . GLY A 1 85 ? 25.660 3.813 -27.827 1.00 94.12 85 GLY A N 1
ATOM 687 C CA . GLY A 1 85 ? 24.268 3.755 -27.410 1.00 94.12 85 GLY A CA 1
ATOM 688 C C . GLY A 1 85 ? 23.536 5.070 -27.624 1.00 94.12 85 GLY A C 1
ATOM 689 O O . GLY A 1 85 ? 24.158 6.132 -27.744 1.00 94.12 85 GLY A O 1
ATOM 690 N N . ALA A 1 86 ? 22.216 4.970 -27.693 1.00 95.06 86 ALA A N 1
ATOM 691 C CA . ALA A 1 86 ? 21.282 6.077 -27.796 1.00 95.06 86 ALA A CA 1
ATOM 692 C C . ALA A 1 86 ? 20.415 6.111 -26.537 1.00 95.06 86 ALA A C 1
ATOM 694 O O . ALA A 1 86 ? 19.765 5.120 -26.199 1.00 95.06 86 ALA A O 1
ATOM 695 N N . VAL A 1 87 ? 20.421 7.253 -25.853 1.00 95.44 87 VAL A N 1
ATOM 696 C CA . VAL A 1 87 ? 19.665 7.459 -24.619 1.00 95.44 87 VAL A CA 1
ATOM 697 C C . VAL A 1 87 ? 18.607 8.528 -24.832 1.00 95.44 87 VAL A C 1
ATOM 699 O O . VAL A 1 87 ? 18.903 9.608 -25.349 1.00 95.44 87 VAL A O 1
ATOM 702 N N . TYR A 1 88 ? 17.390 8.226 -24.413 1.00 94.44 88 TYR A N 1
ATOM 703 C CA . TYR A 1 88 ? 16.274 9.160 -24.337 1.00 94.44 88 TYR A CA 1
ATOM 704 C C . TYR A 1 88 ? 16.076 9.594 -22.880 1.00 94.44 88 TYR A C 1
ATOM 706 O O . TYR A 1 88 ? 16.394 8.841 -21.964 1.00 94.44 88 TYR A O 1
ATOM 714 N N . VAL A 1 89 ? 15.600 10.816 -22.654 1.00 91.25 89 VAL A N 1
ATOM 715 C CA . VAL A 1 89 ? 15.194 11.279 -21.319 1.00 91.25 89 VAL A CA 1
ATOM 716 C C . VAL A 1 89 ? 13.728 11.655 -21.409 1.00 91.25 89 VAL A C 1
ATOM 718 O O . VAL A 1 89 ? 13.372 12.483 -22.249 1.00 91.25 89 VAL A O 1
ATOM 721 N N . ASP A 1 90 ? 12.902 11.030 -20.579 1.00 89.06 90 ASP A N 1
ATOM 722 C CA . ASP A 1 90 ? 11.465 11.265 -20.586 1.00 89.06 90 ASP A CA 1
ATOM 723 C C . ASP A 1 90 ? 11.071 12.568 -19.873 1.00 89.06 90 ASP A C 1
ATOM 725 O O . ASP A 1 90 ? 11.898 13.303 -19.325 1.00 89.06 90 ASP A O 1
ATOM 729 N N . GLN A 1 91 ? 9.771 12.858 -19.890 1.00 84.62 91 GLN A N 1
ATOM 730 C CA . GLN A 1 91 ? 9.188 14.042 -19.256 1.00 84.62 91 GLN A CA 1
ATOM 731 C C . GLN A 1 91 ? 9.366 14.086 -17.728 1.00 84.62 91 GLN A C 1
ATOM 733 O O . GLN A 1 91 ? 9.358 15.172 -17.151 1.00 84.62 91 GLN A O 1
ATOM 738 N N . ASN A 1 92 ? 9.566 12.932 -17.084 1.00 81.38 92 ASN A N 1
ATOM 739 C CA . ASN A 1 92 ? 9.805 12.814 -15.645 1.00 81.38 92 ASN A CA 1
ATOM 740 C C . ASN A 1 92 ? 11.298 12.965 -15.301 1.00 81.38 92 ASN A C 1
ATOM 742 O O . ASN A 1 92 ? 11.674 12.991 -14.131 1.00 81.38 92 ASN A O 1
ATOM 746 N N . GLY A 1 93 ? 12.163 13.093 -16.313 1.00 85.06 93 GLY A N 1
ATOM 747 C CA . GLY A 1 93 ? 13.607 13.193 -16.146 1.00 85.06 93 GLY A CA 1
ATOM 748 C C . GLY A 1 93 ? 14.308 11.842 -15.993 1.00 85.06 93 GLY A C 1
ATOM 749 O O . GLY A 1 93 ? 15.510 11.834 -15.700 1.00 85.06 93 GLY A O 1
ATOM 750 N N . GLN A 1 94 ? 13.609 10.724 -16.213 1.00 90.69 94 GLN A N 1
ATOM 751 C CA . GLN A 1 94 ? 14.214 9.397 -16.225 1.00 90.69 94 GLN A CA 1
ATOM 752 C C . GLN A 1 94 ? 14.957 9.171 -17.542 1.00 90.69 94 GLN A C 1
ATOM 754 O O . GLN A 1 94 ? 14.440 9.425 -18.632 1.00 90.69 94 GLN A O 1
ATOM 759 N N . ALA A 1 95 ? 16.202 8.704 -17.441 1.00 93.50 95 ALA A N 1
ATOM 760 C CA . ALA A 1 95 ? 17.023 8.380 -18.599 1.00 93.50 95 ALA A CA 1
ATOM 761 C C . ALA A 1 95 ? 16.877 6.900 -18.993 1.00 93.50 95 ALA A C 1
ATOM 763 O O . ALA A 1 95 ? 16.940 6.005 -18.149 1.00 93.50 95 ALA A O 1
ATOM 764 N N . TRP A 1 96 ? 16.736 6.646 -20.291 1.00 96.00 96 TRP A N 1
ATOM 765 C CA . TRP A 1 96 ? 16.473 5.334 -20.872 1.00 96.00 96 TRP A CA 1
ATOM 766 C C . TRP A 1 96 ? 17.509 5.007 -21.940 1.00 96.00 96 TRP A C 1
ATOM 768 O O . TRP A 1 96 ? 17.568 5.669 -22.978 1.00 96.00 96 TRP A O 1
ATOM 778 N N . LEU A 1 97 ? 18.333 3.984 -21.716 1.00 97.12 97 LEU A N 1
ATOM 779 C CA . LEU A 1 97 ? 19.171 3.413 -22.766 1.00 97.12 97 LEU A CA 1
ATOM 780 C C . LEU A 1 97 ? 18.276 2.590 -23.703 1.00 97.12 97 LEU A C 1
ATOM 782 O O . LEU A 1 97 ? 17.895 1.451 -23.433 1.00 97.12 97 LEU A O 1
ATOM 786 N N . CYS A 1 98 ? 17.913 3.228 -24.807 1.00 96.81 98 CYS A N 1
ATOM 787 C CA . CYS A 1 98 ? 16.939 2.724 -25.761 1.00 96.81 98 CYS A CA 1
ATOM 788 C C . CYS A 1 98 ? 17.573 1.897 -26.866 1.00 96.81 98 CYS A C 1
ATOM 790 O O . CYS A 1 98 ? 16.925 1.009 -27.395 1.00 96.81 98 CYS A O 1
ATOM 792 N N . ALA A 1 99 ? 18.811 2.176 -27.259 1.00 96.06 99 ALA A N 1
ATOM 793 C CA . ALA A 1 99 ? 19.486 1.338 -28.238 1.00 96.06 99 ALA A CA 1
ATOM 794 C C . ALA A 1 99 ? 20.978 1.255 -27.979 1.00 96.06 99 ALA A C 1
ATOM 796 O O . ALA A 1 99 ? 21.592 2.223 -27.521 1.00 96.06 99 ALA A O 1
ATOM 797 N N . ALA A 1 100 ? 21.567 0.124 -28.341 1.00 94.56 100 ALA A N 1
ATOM 798 C CA . ALA A 1 100 ? 22.996 -0.102 -28.265 1.00 94.56 100 ALA A CA 1
ATOM 799 C C . ALA A 1 100 ? 23.513 -0.830 -29.506 1.00 94.56 100 ALA A C 1
ATOM 801 O O . ALA A 1 100 ? 22.786 -1.488 -30.239 1.00 94.56 100 ALA A O 1
ATOM 802 N N . GLY A 1 101 ? 24.801 -0.673 -29.783 1.00 90.56 101 GLY A N 1
ATOM 803 C CA . GLY A 1 101 ? 25.428 -1.342 -30.906 1.00 90.56 101 GLY A CA 1
ATOM 804 C C . GLY A 1 101 ? 26.919 -1.526 -30.716 1.00 90.56 101 GLY A C 1
ATOM 805 O O . GLY A 1 101 ? 27.632 -0.637 -30.232 1.00 90.56 101 GLY A O 1
ATOM 806 N N . TYR A 1 102 ? 27.385 -2.691 -31.155 1.00 84.31 102 TYR A N 1
ATOM 807 C CA . TYR A 1 102 ? 28.789 -3.057 -31.154 1.00 84.31 102 TYR A CA 1
ATOM 808 C C . TYR A 1 102 ? 29.470 -2.652 -32.457 1.00 84.31 102 TYR A C 1
ATOM 810 O O . TYR A 1 102 ? 29.028 -3.010 -33.548 1.00 84.31 102 TYR A O 1
ATOM 818 N N . ARG A 1 103 ? 30.601 -1.952 -32.363 1.00 77.56 103 ARG A N 1
ATOM 819 C CA . ARG A 1 103 ? 31.460 -1.666 -33.513 1.00 77.56 103 ARG A CA 1
ATOM 820 C C . ARG A 1 103 ? 32.561 -2.719 -33.625 1.00 77.56 103 ARG A C 1
ATOM 822 O O . ARG A 1 103 ? 33.476 -2.745 -32.797 1.00 77.56 103 ARG A O 1
ATOM 829 N N . ARG A 1 104 ? 32.520 -3.549 -34.673 1.00 68.56 104 ARG A N 1
ATOM 830 C CA . ARG A 1 104 ? 33.586 -4.524 -34.961 1.00 68.56 104 ARG A CA 1
ATOM 831 C C . ARG A 1 104 ? 34.802 -3.841 -35.600 1.00 68.56 104 ARG A C 1
ATOM 833 O O . ARG A 1 104 ? 34.684 -2.837 -36.304 1.00 68.56 104 ARG A O 1
ATOM 840 N N . MET A 1 105 ? 35.998 -4.379 -35.347 1.00 48.84 105 MET A N 1
ATOM 841 C CA . MET A 1 105 ? 37.235 -3.925 -35.999 1.00 48.84 105 MET A CA 1
ATOM 842 C C . MET A 1 105 ? 37.088 -4.029 -37.525 1.00 48.84 105 MET A C 1
ATOM 844 O O . MET A 1 105 ? 36.774 -5.098 -38.036 1.00 48.84 105 MET A O 1
ATOM 848 N N . GLY A 1 106 ? 37.311 -2.924 -38.242 1.00 53.62 106 GLY A N 1
ATOM 849 C CA . GLY A 1 106 ? 37.175 -2.852 -39.705 1.00 53.62 106 GLY A CA 1
ATOM 850 C C . GLY A 1 106 ? 35.799 -2.402 -40.212 1.00 53.62 106 GLY A C 1
ATOM 851 O O . GLY A 1 106 ? 35.686 -2.024 -41.374 1.00 53.62 106 GLY A O 1
ATOM 852 N N . GLU A 1 107 ? 34.771 -2.343 -39.358 1.00 56.22 107 GLU A N 1
ATOM 853 C CA . GLU A 1 107 ? 33.477 -1.768 -39.732 1.00 56.22 107 GLU A CA 1
ATOM 854 C C . GLU A 1 107 ? 33.515 -0.236 -39.628 1.00 56.22 107 GLU A C 1
ATOM 856 O O . GLU A 1 107 ? 33.661 0.372 -38.557 1.00 56.22 107 GLU A O 1
ATOM 861 N N . SER A 1 108 ? 33.344 0.413 -40.780 1.00 46.94 108 SER A N 1
ATOM 862 C CA . SER A 1 108 ? 33.134 1.858 -40.886 1.00 46.94 108 SER A CA 1
ATOM 863 C C . SER A 1 108 ? 31.693 2.274 -40.574 1.00 46.94 108 SER A C 1
ATOM 865 O O . SER A 1 108 ? 31.363 3.449 -40.735 1.00 46.94 108 SER A O 1
ATOM 867 N N . SER A 1 109 ? 30.819 1.337 -40.177 1.00 53.88 109 SER A N 1
ATOM 868 C CA . SER A 1 109 ? 29.406 1.637 -39.949 1.00 53.88 109 SER A CA 1
ATOM 869 C C . SER A 1 109 ? 29.256 2.537 -38.719 1.00 53.88 109 SER A C 1
ATOM 871 O O . SER A 1 109 ? 29.643 2.190 -37.601 1.00 53.88 109 SER A O 1
ATOM 873 N N . ASP A 1 110 ? 28.755 3.745 -38.957 1.00 77.62 110 ASP A N 1
ATOM 874 C CA . ASP A 1 110 ? 28.407 4.702 -37.919 1.00 77.62 110 ASP A CA 1
ATOM 875 C C . ASP A 1 110 ? 27.060 4.267 -37.338 1.00 77.62 110 ASP A C 1
ATOM 877 O O . ASP A 1 110 ? 26.019 4.500 -37.955 1.00 77.62 110 ASP A O 1
ATOM 881 N N . PHE A 1 111 ? 27.093 3.576 -36.192 1.00 88.12 111 PHE A N 1
ATOM 882 C CA . PHE A 1 111 ? 25.907 3.129 -35.447 1.00 88.12 111 PHE A CA 1
ATOM 883 C C . PHE A 1 111 ? 24.807 4.197 -35.435 1.00 88.12 111 PHE A C 1
ATOM 885 O O . PHE A 1 111 ? 23.657 3.894 -35.727 1.00 88.12 111 PHE A O 1
ATOM 892 N N . TYR A 1 112 ? 25.166 5.464 -35.212 1.00 89.19 112 TYR A N 1
ATOM 893 C CA . TYR A 1 112 ? 24.201 6.558 -35.133 1.00 89.19 112 TYR A CA 1
ATOM 894 C C . TYR A 1 112 ? 23.490 6.848 -36.459 1.00 89.19 112 TYR A C 1
ATOM 896 O O . TYR A 1 112 ? 22.323 7.229 -36.450 1.00 89.19 112 TYR A O 1
ATOM 904 N N . LYS A 1 113 ? 24.146 6.635 -37.607 1.00 88.75 113 LYS A N 1
ATOM 905 C CA . LYS A 1 113 ? 23.491 6.749 -38.922 1.00 88.75 113 LYS A CA 1
ATOM 906 C C . LYS A 1 113 ? 22.504 5.613 -39.158 1.00 88.75 113 LYS A C 1
ATOM 908 O O . LYS A 1 113 ? 21.436 5.859 -39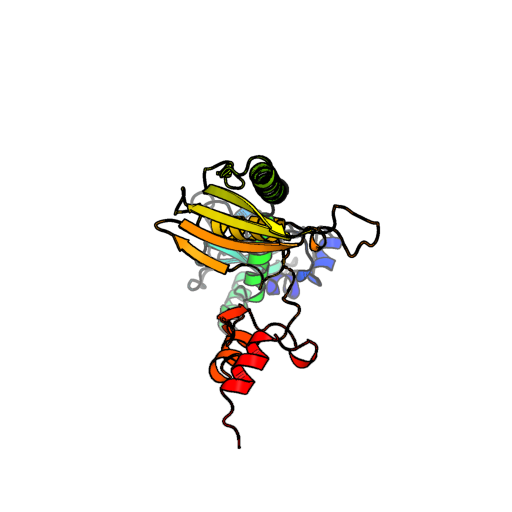.708 1.00 88.75 113 LYS A O 1
ATOM 913 N N . ARG A 1 114 ? 22.860 4.391 -38.748 1.00 89.25 114 ARG A N 1
ATOM 914 C CA . ARG A 1 114 ? 21.968 3.225 -38.836 1.00 89.25 114 ARG A CA 1
ATOM 915 C C . ARG A 1 114 ? 20.758 3.400 -37.927 1.00 89.25 114 ARG A C 1
ATOM 917 O O . ARG A 1 114 ? 19.642 3.344 -38.418 1.00 89.25 114 ARG A O 1
ATOM 924 N N . PHE A 1 115 ? 20.993 3.739 -36.663 1.00 91.62 115 PHE A N 1
ATOM 925 C CA . PHE A 1 115 ? 19.942 4.029 -35.696 1.00 91.62 115 PHE A CA 1
ATOM 926 C C . PHE A 1 115 ? 18.999 5.134 -36.196 1.00 91.62 115 PHE A C 1
ATOM 928 O O . PHE A 1 115 ? 17.789 4.961 -36.195 1.00 91.62 115 PHE A O 1
ATOM 935 N N . MET A 1 116 ? 19.533 6.233 -36.743 1.00 92.12 116 MET A N 1
ATOM 936 C CA . MET A 1 116 ? 18.706 7.279 -37.359 1.00 92.12 116 MET A CA 1
ATOM 937 C C . MET A 1 116 ? 17.852 6.760 -38.520 1.00 92.12 116 MET A C 1
ATOM 939 O O . MET A 1 116 ? 16.695 7.156 -38.651 1.00 92.12 116 MET A O 1
ATOM 943 N N . ALA A 1 117 ? 18.412 5.918 -39.390 1.00 91.06 117 ALA A N 1
ATOM 944 C CA . ALA A 1 117 ? 17.661 5.331 -40.495 1.00 91.06 117 ALA A CA 1
ATOM 945 C C . ALA A 1 117 ? 16.550 4.398 -39.988 1.00 91.06 117 ALA A C 1
ATOM 947 O O . ALA A 1 117 ? 15.447 4.427 -40.526 1.00 91.06 117 ALA A O 1
ATOM 948 N N . GLU A 1 118 ? 16.812 3.624 -38.936 1.00 92.12 118 GLU A N 1
ATOM 949 C CA . GLU A 1 118 ? 15.837 2.722 -38.323 1.00 92.12 118 GLU A CA 1
ATOM 950 C C . GLU A 1 118 ? 14.714 3.481 -37.608 1.00 92.12 118 GLU A C 1
ATOM 952 O O . GLU A 1 118 ? 13.549 3.168 -37.836 1.00 92.12 118 GLU A O 1
ATOM 957 N N . VAL A 1 119 ? 15.029 4.536 -36.848 1.00 93.31 119 VAL A N 1
ATOM 958 C CA . VAL A 1 119 ? 14.026 5.433 -36.242 1.00 93.31 119 VAL A CA 1
ATOM 959 C C . VAL A 1 119 ? 13.149 6.074 -37.320 1.00 93.31 119 VAL A C 1
ATOM 961 O O . VAL A 1 119 ? 11.931 6.122 -37.179 1.00 93.31 119 VAL A O 1
ATOM 964 N N . LYS A 1 120 ? 13.732 6.513 -38.444 1.00 90.12 120 LYS A N 1
ATOM 965 C CA . LYS A 1 120 ? 12.960 7.059 -39.576 1.00 90.12 120 LYS A CA 1
ATOM 966 C C . LYS A 1 120 ? 12.082 6.017 -40.271 1.00 90.12 120 LYS A C 1
ATOM 968 O O . LYS A 1 120 ? 11.061 6.386 -40.840 1.00 90.12 120 LYS A O 1
ATOM 973 N N . ALA A 1 121 ? 12.490 4.750 -40.268 1.00 93.81 121 ALA A N 1
ATOM 974 C CA . ALA A 1 121 ? 11.768 3.674 -40.938 1.00 93.81 121 ALA A CA 1
ATOM 975 C C . ALA A 1 121 ? 10.655 3.065 -40.070 1.00 93.81 121 ALA A C 1
ATOM 977 O O . ALA A 1 121 ? 9.602 2.724 -40.598 1.00 93.81 121 ALA A O 1
ATOM 978 N N . ARG A 1 122 ? 10.894 2.900 -38.763 1.00 92.31 122 ARG A N 1
ATOM 979 C CA . ARG A 1 122 ? 9.989 2.217 -37.821 1.00 92.31 122 ARG A CA 1
ATOM 980 C C . ARG A 1 122 ? 9.215 3.164 -36.904 1.00 92.31 122 ARG A C 1
ATOM 982 O O . ARG A 1 122 ? 8.255 2.732 -36.281 1.00 92.31 122 ARG A O 1
ATOM 989 N N . GLY A 1 123 ? 9.620 4.431 -36.833 1.00 92.62 123 GLY A N 1
ATOM 990 C CA . GLY A 1 123 ? 9.128 5.392 -35.849 1.00 92.62 123 GLY A CA 1
ATOM 991 C C . GLY A 1 123 ? 9.962 5.385 -34.565 1.00 92.62 123 GLY A C 1
ATOM 992 O O . GLY A 1 123 ? 10.627 4.400 -34.238 1.00 92.62 123 GLY A O 1
ATOM 993 N N . ALA A 1 124 ? 9.938 6.508 -33.842 1.00 92.00 124 ALA A N 1
ATOM 994 C CA . ALA A 1 124 ? 10.634 6.653 -32.563 1.00 92.00 124 ALA A CA 1
ATOM 995 C C . ALA A 1 124 ? 10.033 5.749 -31.477 1.00 92.00 124 ALA A C 1
ATOM 997 O O . ALA A 1 124 ? 10.789 5.156 -30.712 1.00 92.00 124 ALA A O 1
ATOM 998 N N . ASP A 1 125 ? 8.708 5.577 -31.480 1.00 92.56 125 ASP A N 1
ATOM 999 C CA . ASP A 1 125 ? 7.952 4.786 -30.497 1.00 92.56 125 ASP A CA 1
ATOM 1000 C C . ASP A 1 125 ? 8.426 3.332 -30.400 1.00 92.56 125 ASP A C 1
ATOM 1002 O O . ASP A 1 125 ? 8.373 2.733 -29.336 1.00 92.56 125 ASP A O 1
ATOM 1006 N N . HIS A 1 126 ? 8.975 2.777 -31.485 1.00 93.31 126 HIS A N 1
ATOM 1007 C CA . HIS A 1 126 ? 9.563 1.436 -31.476 1.00 93.31 126 HIS A CA 1
ATOM 1008 C C . HIS A 1 126 ? 10.785 1.308 -30.545 1.00 93.31 126 HIS A C 1
ATOM 1010 O O . HIS A 1 126 ? 11.120 0.210 -30.103 1.00 93.31 126 HIS A O 1
ATOM 1016 N N . PHE A 1 127 ? 11.482 2.415 -30.284 1.00 95.69 127 PHE A N 1
ATOM 1017 C CA . PHE A 1 127 ? 12.703 2.457 -29.479 1.00 95.69 127 PHE A CA 1
ATOM 1018 C C . PHE A 1 127 ? 12.499 3.080 -28.097 1.00 95.69 127 PHE A C 1
ATOM 1020 O O . PHE A 1 127 ? 13.355 2.905 -27.228 1.00 95.69 127 PHE A O 1
ATOM 1027 N N . LEU A 1 128 ? 11.418 3.835 -27.911 1.00 95.50 128 LEU A N 1
ATOM 1028 C CA . LEU A 1 128 ? 11.064 4.442 -26.633 1.00 95.50 128 LEU A CA 1
ATOM 1029 C C . LEU A 1 128 ? 10.674 3.367 -25.601 1.00 95.50 128 LEU A C 1
ATOM 1031 O O . LEU A 1 128 ? 10.334 2.247 -25.989 1.00 95.50 128 LEU A O 1
ATOM 1035 N N . PRO A 1 129 ? 10.776 3.672 -24.294 1.00 95.44 129 PRO A N 1
ATOM 1036 C CA . PRO A 1 129 ? 10.314 2.760 -23.252 1.00 95.44 129 PRO A CA 1
ATOM 1037 C C . PRO A 1 129 ? 8.831 2.414 -23.438 1.00 95.44 129 PRO A C 1
ATOM 1039 O O . PRO A 1 129 ? 8.016 3.267 -23.789 1.00 95.44 129 PRO A O 1
ATOM 1042 N N . SER A 1 130 ? 8.510 1.145 -23.214 1.00 93.56 130 SER A N 1
ATOM 1043 C CA . SER A 1 130 ? 7.153 0.600 -23.254 1.00 93.56 130 SER A CA 1
ATOM 1044 C C . SER A 1 130 ? 6.439 0.732 -21.903 1.00 93.56 130 SER A C 1
ATOM 1046 O O . SER A 1 130 ? 7.058 1.040 -20.883 1.00 93.56 130 SER A O 1
ATOM 1048 N N . ASP A 1 131 ? 5.142 0.420 -21.863 1.00 90.56 131 ASP A N 1
ATOM 1049 C CA . ASP A 1 131 ? 4.392 0.353 -20.601 1.00 90.56 131 ASP A CA 1
ATOM 1050 C C . ASP A 1 131 ? 4.994 -0.681 -19.632 1.00 90.56 131 ASP A C 1
ATOM 1052 O O . ASP A 1 131 ? 5.051 -0.442 -18.428 1.00 90.56 131 ASP A O 1
ATOM 1056 N N . GLU A 1 132 ? 5.522 -1.798 -20.148 1.00 89.06 132 GLU A N 1
ATOM 1057 C CA . GLU A 1 132 ? 6.216 -2.822 -19.352 1.00 89.06 132 GLU A CA 1
ATOM 1058 C C . GLU A 1 132 ? 7.493 -2.257 -18.702 1.00 89.06 132 GLU A C 1
ATOM 1060 O O . GLU A 1 132 ? 7.762 -2.509 -17.526 1.00 89.06 132 GLU A O 1
ATOM 1065 N N . ASP A 1 133 ? 8.251 -1.425 -19.427 1.00 91.75 133 ASP A N 1
ATOM 1066 C CA . ASP A 1 133 ? 9.437 -0.748 -18.891 1.00 91.75 133 ASP A CA 1
ATOM 1067 C C . ASP A 1 133 ? 9.080 0.183 -17.724 1.00 91.75 133 ASP A C 1
ATOM 1069 O O . ASP A 1 133 ? 9.803 0.233 -16.720 1.00 91.75 133 ASP A O 1
ATOM 1073 N N . HIS A 1 134 ? 7.974 0.920 -17.852 1.00 88.69 134 HIS A N 1
ATOM 1074 C CA . HIS A 1 134 ? 7.482 1.841 -16.828 1.00 88.69 134 HIS A CA 1
ATOM 1075 C C . HIS A 1 134 ? 6.919 1.107 -15.609 1.00 88.69 134 HIS A C 1
ATOM 1077 O O . HIS A 1 134 ? 7.236 1.489 -14.484 1.00 88.69 134 HIS A O 1
ATOM 1083 N N . LEU A 1 135 ? 6.156 0.029 -15.808 1.00 84.44 135 LEU A N 1
ATOM 1084 C CA . LEU A 1 135 ? 5.657 -0.810 -14.715 1.00 84.44 135 LEU A CA 1
ATOM 1085 C C . LEU A 1 135 ? 6.809 -1.427 -13.921 1.00 84.44 135 LEU A C 1
ATOM 1087 O O . LEU A 1 135 ? 6.794 -1.407 -12.693 1.00 84.44 135 LEU A O 1
ATOM 1091 N N . LEU A 1 136 ? 7.847 -1.906 -14.611 1.00 85.12 136 LEU A N 1
ATOM 1092 C CA . LEU A 1 136 ? 9.033 -2.434 -13.948 1.00 85.12 136 LEU A CA 1
ATOM 1093 C C . LEU A 1 136 ? 9.814 -1.337 -13.209 1.00 85.12 136 LEU A C 1
ATOM 1095 O O . LEU A 1 136 ? 10.382 -1.610 -12.158 1.00 85.12 136 LEU A O 1
ATOM 1099 N N . LEU A 1 137 ? 9.850 -0.103 -13.734 1.00 86.25 137 LEU A N 1
ATOM 1100 C CA . LEU A 1 137 ? 10.439 1.031 -13.010 1.00 86.25 137 LEU A CA 1
ATOM 1101 C C . LEU A 1 137 ? 9.690 1.293 -11.710 1.00 86.25 137 LEU A C 1
ATOM 1103 O O . LEU A 1 137 ? 10.324 1.408 -10.671 1.00 86.25 137 LEU A O 1
ATOM 1107 N N . ALA A 1 138 ? 8.363 1.392 -11.789 1.00 81.81 138 ALA A N 1
ATOM 1108 C CA . ALA A 1 138 ? 7.509 1.660 -10.643 1.00 81.81 138 ALA A CA 1
ATOM 1109 C C . ALA A 1 138 ? 7.693 0.575 -9.579 1.00 81.81 138 ALA A C 1
ATOM 1111 O O . ALA A 1 138 ? 8.083 0.895 -8.466 1.00 81.81 138 ALA A O 1
ATOM 1112 N N . ALA A 1 139 ? 7.592 -0.703 -9.960 1.00 77.06 139 ALA A N 1
ATOM 1113 C CA . ALA A 1 139 ? 7.809 -1.822 -9.045 1.00 77.06 139 ALA A CA 1
ATOM 1114 C C . ALA A 1 139 ? 9.211 -1.816 -8.408 1.00 77.06 139 ALA A C 1
ATOM 1116 O O . ALA A 1 139 ? 9.356 -2.130 -7.230 1.00 77.06 139 ALA A O 1
ATOM 1117 N N . MET A 1 140 ? 10.255 -1.450 -9.162 1.00 74.44 140 MET A N 1
ATOM 1118 C CA . MET A 1 140 ? 11.618 -1.340 -8.630 1.00 74.44 140 MET A CA 1
ATOM 1119 C C . MET A 1 140 ? 11.805 -0.124 -7.726 1.00 74.44 140 MET A C 1
ATOM 1121 O O . MET A 1 140 ? 12.563 -0.215 -6.770 1.00 74.44 140 MET A O 1
ATOM 1125 N N . LEU A 1 141 ? 11.156 1.005 -8.012 1.00 73.31 141 LEU A N 1
ATOM 1126 C CA . LEU A 1 141 ? 11.183 2.185 -7.151 1.00 73.31 141 LEU A CA 1
ATOM 1127 C C . LEU A 1 141 ? 10.393 1.940 -5.869 1.00 73.31 141 LEU A C 1
ATOM 1129 O O . LEU A 1 141 ? 10.877 2.317 -4.809 1.00 73.31 141 LEU A O 1
ATOM 1133 N N . ASP A 1 142 ? 9.258 1.251 -5.940 1.00 65.00 142 ASP A N 1
ATOM 1134 C CA . ASP A 1 142 ? 8.502 0.805 -4.770 1.00 65.00 142 ASP A CA 1
ATOM 1135 C C . ASP A 1 142 ? 9.358 -0.158 -3.931 1.00 65.00 142 ASP A C 1
ATOM 1137 O O . ASP A 1 142 ? 9.546 0.050 -2.734 1.00 65.00 142 ASP A O 1
ATOM 1141 N N . ALA A 1 143 ? 10.006 -1.140 -4.572 1.00 59.59 143 ALA A N 1
ATOM 1142 C CA . ALA A 1 143 ? 10.918 -2.074 -3.911 1.00 59.59 143 ALA A CA 1
ATOM 1143 C C . ALA A 1 143 ? 12.251 -1.448 -3.451 1.00 59.59 143 ALA A C 1
ATOM 1145 O O . ALA A 1 143 ? 12.909 -2.004 -2.582 1.00 59.59 143 ALA A O 1
ATOM 1146 N N . ALA A 1 144 ? 12.694 -0.323 -4.017 1.00 53.72 144 ALA A N 1
ATOM 1147 C CA . ALA A 1 144 ? 13.885 0.413 -3.573 1.00 53.72 144 ALA A CA 1
ATOM 1148 C C . ALA A 1 144 ? 13.554 1.472 -2.508 1.00 53.72 144 ALA A C 1
ATOM 1150 O O . ALA A 1 144 ? 14.429 1.866 -1.739 1.00 53.72 144 ALA A O 1
ATOM 1151 N N . SER A 1 145 ? 12.291 1.902 -2.446 1.00 50.78 145 SER A N 1
ATOM 1152 C CA . SER A 1 145 ? 11.703 2.660 -1.333 1.00 50.78 145 SER A CA 1
ATOM 1153 C C . SER A 1 145 ? 11.429 1.766 -0.119 1.00 50.78 145 SER A C 1
ATOM 1155 O O . SER A 1 145 ? 11.122 2.275 0.956 1.00 50.78 145 SER A O 1
ATOM 1157 N N . PHE A 1 146 ? 11.594 0.448 -0.278 1.00 42.97 146 PHE A N 1
ATOM 1158 C CA . PHE A 1 146 ? 11.607 -0.552 0.781 1.00 42.97 146 PHE A CA 1
ATOM 1159 C C . PHE A 1 146 ? 12.802 -0.322 1.718 1.00 42.97 146 PHE A C 1
ATOM 1161 O O . PHE A 1 146 ? 13.899 -0.855 1.539 1.00 42.97 146 PHE A O 1
ATOM 1168 N N . ASP A 1 147 ? 12.597 0.517 2.727 1.00 44.16 147 ASP A N 1
ATOM 1169 C CA . ASP A 1 147 ? 13.468 0.610 3.890 1.00 44.16 147 ASP A CA 1
ATOM 1170 C C . ASP A 1 147 ? 13.040 -0.484 4.889 1.00 44.16 147 ASP A C 1
ATOM 1172 O O . ASP A 1 147 ? 11.935 -0.419 5.422 1.00 44.16 147 ASP A O 1
ATOM 1176 N N . PRO A 1 148 ? 13.894 -1.472 5.213 1.00 47.78 148 PRO A N 1
ATOM 1177 C CA . PRO A 1 148 ? 13.571 -2.491 6.212 1.00 47.78 148 PRO A CA 1
ATOM 1178 C C . PRO A 1 148 ? 13.267 -1.915 7.607 1.00 47.78 148 PRO A C 1
ATOM 1180 O O . PRO A 1 148 ? 12.648 -2.586 8.427 1.00 47.78 148 PRO A O 1
ATOM 1183 N N . HIS A 1 149 ? 13.713 -0.686 7.909 1.00 48.25 149 HIS A N 1
ATOM 1184 C CA . HIS A 1 149 ? 13.329 0.033 9.129 1.00 48.25 149 HIS A CA 1
ATOM 1185 C C . HIS A 1 149 ? 11.995 0.778 8.989 1.00 48.25 149 HIS A C 1
ATOM 1187 O O . HIS A 1 149 ? 11.430 1.187 10.000 1.00 48.25 149 HIS A O 1
ATOM 1193 N N . TYR A 1 150 ? 11.503 1.025 7.775 1.00 47.16 150 TYR A N 1
ATOM 1194 C CA . TYR A 1 150 ? 10.182 1.602 7.532 1.00 47.16 150 TYR A CA 1
ATOM 1195 C C . TYR A 1 150 ? 9.109 0.566 7.863 1.00 47.16 150 TYR A C 1
ATOM 1197 O O . TYR A 1 150 ? 8.357 0.813 8.798 1.00 47.16 150 TYR A O 1
ATOM 1205 N N . ASP A 1 151 ? 9.159 -0.634 7.281 1.00 57.91 151 ASP A N 1
ATOM 1206 C CA . ASP A 1 151 ? 8.226 -1.719 7.631 1.00 57.91 151 ASP A CA 1
ATOM 1207 C C . ASP A 1 151 ? 8.311 -2.088 9.113 1.00 57.91 151 ASP A C 1
ATOM 1209 O O . ASP A 1 151 ? 7.298 -2.109 9.793 1.00 57.91 151 ASP A O 1
ATOM 1213 N N . ALA A 1 152 ? 9.516 -2.214 9.683 1.00 66.19 152 ALA A N 1
ATOM 1214 C CA . ALA A 1 152 ? 9.646 -2.506 11.112 1.00 66.19 152 ALA A CA 1
ATOM 1215 C C . ALA A 1 152 ? 9.047 -1.414 12.026 1.00 66.19 152 ALA A C 1
ATOM 1217 O O . ALA A 1 152 ? 8.615 -1.721 13.137 1.00 66.19 152 ALA A O 1
ATOM 1218 N N . ARG A 1 153 ? 9.032 -0.142 11.595 1.00 73.00 153 ARG A N 1
ATOM 1219 C CA . ARG A 1 153 ? 8.377 0.950 12.338 1.00 73.00 153 ARG A CA 1
ATOM 1220 C C . ARG A 1 153 ? 6.865 0.883 12.207 1.00 73.00 153 ARG A C 1
ATOM 1222 O O . ARG A 1 153 ? 6.197 1.089 13.212 1.00 73.00 153 ARG A O 1
ATOM 1229 N N . PHE A 1 154 ? 6.346 0.598 11.014 1.00 77.88 154 PHE A N 1
ATOM 1230 C CA . PHE A 1 154 ? 4.913 0.409 10.801 1.00 77.88 154 PHE A CA 1
ATOM 1231 C C . PHE A 1 154 ? 4.410 -0.836 11.538 1.00 77.88 154 PHE A C 1
ATOM 1233 O O . PHE A 1 154 ? 3.484 -0.710 12.328 1.00 77.88 154 PHE A O 1
ATOM 1240 N N . ASP A 1 155 ? 5.104 -1.970 11.443 1.00 78.50 155 ASP A N 1
ATOM 1241 C CA . ASP A 1 155 ? 4.822 -3.188 12.211 1.00 78.50 155 ASP A CA 1
ATOM 1242 C C . ASP A 1 155 ? 4.829 -2.913 13.725 1.00 78.50 155 ASP A C 1
ATOM 1244 O O . ASP A 1 155 ? 3.944 -3.342 14.469 1.00 78.50 155 ASP A O 1
ATOM 1248 N N . GLN A 1 156 ? 5.837 -2.176 14.213 1.00 82.00 156 GLN A N 1
ATOM 1249 C CA . GLN A 1 156 ? 5.932 -1.807 15.626 1.00 82.00 156 GLN A CA 1
ATOM 1250 C C . GLN A 1 156 ? 4.799 -0.866 16.047 1.00 82.00 156 GLN A C 1
ATOM 1252 O O . GLN A 1 156 ? 4.269 -1.000 17.152 1.00 82.00 156 GLN A O 1
ATOM 1257 N N . TRP A 1 157 ? 4.457 0.094 15.195 1.00 88.88 157 TRP A N 1
ATOM 1258 C CA . TRP A 1 157 ? 3.379 1.046 15.415 1.00 88.88 157 TRP A CA 1
ATOM 1259 C C . TRP A 1 157 ? 2.018 0.348 15.457 1.00 88.88 157 TRP A C 1
ATOM 1261 O O . TRP A 1 157 ? 1.264 0.532 16.410 1.00 88.88 157 TRP A O 1
ATOM 1271 N N . GLU A 1 158 ? 1.737 -0.536 14.508 1.00 87.56 158 GLU A N 1
ATOM 1272 C CA . GLU A 1 158 ? 0.526 -1.349 14.483 1.00 87.56 158 GLU A CA 1
ATOM 1273 C C . GLU A 1 158 ? 0.418 -2.245 15.722 1.00 87.56 158 GLU A C 1
ATOM 1275 O O . GLU A 1 158 ? -0.612 -2.259 16.401 1.00 87.56 158 GLU A O 1
ATOM 1280 N N . ALA A 1 159 ? 1.503 -2.937 16.085 1.00 85.75 159 ALA A N 1
ATOM 1281 C CA . ALA A 1 159 ? 1.555 -3.734 17.307 1.00 85.75 159 ALA A CA 1
ATOM 1282 C C . ALA A 1 159 ? 1.330 -2.876 18.566 1.00 85.75 159 ALA A C 1
ATOM 1284 O O . ALA A 1 159 ? 0.680 -3.315 19.518 1.00 85.75 159 ALA A O 1
ATOM 1285 N N . GLN A 1 160 ? 1.835 -1.640 18.583 1.00 90.69 160 GLN A N 1
ATOM 1286 C CA . GLN A 1 160 ? 1.607 -0.697 19.675 1.00 90.69 160 GLN A CA 1
ATOM 1287 C C . GLN A 1 160 ? 0.136 -0.269 19.763 1.00 90.69 160 GLN A C 1
ATOM 1289 O O . GLN A 1 160 ? -0.408 -0.261 20.868 1.00 90.69 160 GLN A O 1
ATOM 1294 N N . LEU A 1 161 ? -0.519 0.028 18.636 1.00 92.00 161 LEU A N 1
ATOM 1295 C CA . LEU A 1 161 ? -1.945 0.364 18.593 1.00 92.00 161 LEU A CA 1
ATOM 1296 C C . LEU A 1 161 ? -2.808 -0.775 19.152 1.00 92.00 161 LEU A C 1
ATOM 1298 O O . LEU A 1 161 ? -3.671 -0.522 19.996 1.00 92.00 161 LEU A O 1
ATOM 1302 N N . VAL A 1 162 ? -2.526 -2.022 18.751 1.00 89.88 162 VAL A N 1
ATOM 1303 C CA . VAL A 1 162 ? -3.184 -3.238 19.271 1.00 89.88 162 VAL A CA 1
ATOM 1304 C C . VAL A 1 162 ? -3.050 -3.317 20.795 1.00 89.88 162 VAL A C 1
ATOM 1306 O O . VAL A 1 162 ? -4.042 -3.455 21.514 1.00 89.88 162 VAL A O 1
ATOM 1309 N N . VAL A 1 163 ? -1.826 -3.185 21.313 1.00 88.00 163 VAL A N 1
ATOM 1310 C CA . VAL A 1 163 ? -1.567 -3.261 22.758 1.00 88.00 163 VAL A CA 1
ATOM 1311 C C . VAL A 1 163 ? -2.275 -2.136 23.508 1.00 88.00 163 VAL A C 1
ATOM 1313 O O . VAL A 1 163 ? -2.862 -2.379 24.568 1.00 88.00 163 VAL A O 1
ATOM 1316 N N . TRP A 1 164 ? -2.234 -0.908 22.991 1.00 94.06 164 TRP A N 1
ATOM 1317 C CA . TRP A 1 164 ? -2.866 0.242 23.629 1.00 94.06 164 TRP A CA 1
ATOM 1318 C C . TRP A 1 164 ? -4.378 0.085 23.708 1.00 94.06 164 TRP A C 1
ATOM 1320 O O . TRP A 1 164 ? -4.921 0.134 24.814 1.00 94.06 164 TRP A O 1
ATOM 1330 N N . ILE A 1 165 ? -5.059 -0.181 22.592 1.00 94.88 165 ILE A N 1
ATOM 1331 C CA . ILE A 1 165 ? -6.521 -0.273 22.602 1.00 94.88 165 ILE A CA 1
ATOM 1332 C C . ILE A 1 165 ? -7.012 -1.394 23.528 1.00 94.88 165 ILE A C 1
ATOM 1334 O O . ILE A 1 165 ? -7.904 -1.165 24.346 1.00 94.88 165 ILE A O 1
ATOM 1338 N N . GLN A 1 166 ? -6.372 -2.568 23.506 1.00 91.50 166 GLN A N 1
ATOM 1339 C CA . GLN A 1 166 ? -6.735 -3.693 24.374 1.00 91.50 166 GLN A CA 1
ATOM 1340 C C . GLN A 1 166 ? -6.467 -3.388 25.853 1.00 91.50 166 GLN A C 1
ATOM 1342 O O . GLN A 1 166 ? -7.280 -3.722 26.723 1.00 91.50 166 GLN A O 1
ATOM 1347 N N . THR A 1 167 ? -5.348 -2.722 26.156 1.00 91.88 167 THR A N 1
ATOM 1348 C CA . THR A 1 167 ? -4.995 -2.326 27.527 1.00 91.88 167 THR A CA 1
ATOM 1349 C C . THR A 1 167 ? -5.994 -1.315 28.080 1.00 91.88 167 THR A C 1
ATOM 1351 O O . THR A 1 167 ? -6.465 -1.480 29.209 1.00 91.88 167 THR A O 1
ATOM 1354 N N . HIS A 1 168 ? -6.351 -0.299 27.292 1.00 95.75 168 HIS A N 1
ATOM 1355 C CA . HIS A 1 168 ? -7.302 0.738 27.686 1.00 95.75 168 HIS A CA 1
ATOM 1356 C C . HIS A 1 168 ? -8.737 0.199 27.777 1.00 95.75 168 HIS A C 1
ATOM 1358 O O . HIS A 1 168 ? -9.417 0.489 28.761 1.00 95.75 168 HIS A O 1
ATOM 1364 N N . ALA A 1 169 ? -9.175 -0.668 26.859 1.00 92.38 169 ALA A N 1
ATOM 1365 C CA . ALA A 1 169 ? -10.463 -1.360 26.970 1.00 92.38 169 ALA A CA 1
ATOM 1366 C C . ALA A 1 169 ? -10.534 -2.220 28.243 1.00 92.38 169 ALA A C 1
ATOM 1368 O O . ALA A 1 169 ? -11.469 -2.108 29.037 1.00 92.38 169 ALA A O 1
ATOM 1369 N N . SER A 1 170 ? -9.486 -3.005 28.510 1.00 90.12 170 SER A N 1
ATOM 1370 C CA . SER A 1 170 ? -9.386 -3.829 29.720 1.00 90.12 170 SER A CA 1
ATOM 1371 C C . SER A 1 170 ? -9.356 -2.994 31.002 1.00 90.12 170 SER A C 1
ATOM 1373 O O . SER A 1 170 ? -9.898 -3.402 32.030 1.00 90.12 170 SER A O 1
ATOM 1375 N N . ALA A 1 171 ? -8.689 -1.838 30.978 1.00 91.25 171 ALA A N 1
ATOM 1376 C CA . ALA A 1 171 ? -8.682 -0.905 32.097 1.00 91.25 171 ALA A CA 1
ATOM 1377 C C . ALA A 1 171 ? -10.073 -0.303 32.320 1.00 91.25 171 ALA A C 1
ATOM 1379 O O . ALA A 1 171 ? -10.523 -0.294 33.465 1.00 91.25 171 ALA A O 1
ATOM 1380 N N . SER A 1 172 ? -10.769 0.093 31.248 1.00 94.88 172 SER A N 1
ATOM 1381 C CA . SER A 1 172 ? -12.132 0.627 31.306 1.00 94.88 172 SER A CA 1
ATOM 1382 C C . SER A 1 172 ? -13.116 -0.382 31.896 1.00 94.88 172 SER A C 1
ATOM 1384 O O . SER A 1 172 ? -13.847 -0.038 32.819 1.00 94.88 172 SER A O 1
ATOM 1386 N N . LEU A 1 173 ? -13.045 -1.658 31.497 1.00 90.62 173 LEU A N 1
ATOM 1387 C CA . LEU A 1 173 ? -13.875 -2.724 32.078 1.00 90.62 173 LEU A CA 1
ATOM 1388 C C . LEU A 1 173 ? -13.700 -2.864 33.596 1.00 90.62 173 LEU A C 1
ATOM 1390 O O . LEU A 1 173 ? -14.655 -3.157 34.319 1.00 90.62 173 LEU A O 1
ATOM 1394 N N . ARG A 1 174 ? -12.473 -2.671 34.097 1.00 90.75 174 ARG A N 1
ATOM 1395 C CA . ARG A 1 174 ? -12.162 -2.787 35.530 1.00 90.75 174 ARG A CA 1
ATOM 1396 C C . ARG A 1 174 ? -12.558 -1.543 36.319 1.00 90.75 174 ARG A C 1
ATOM 1398 O O . ARG A 1 174 ? -13.064 -1.684 37.430 1.00 90.75 174 ARG A O 1
ATOM 1405 N N . SER A 1 175 ? -12.282 -0.353 35.789 1.00 93.25 175 SER A N 1
ATOM 1406 C CA . SER A 1 175 ? -12.538 0.919 36.477 1.00 93.25 175 SER A CA 1
ATOM 1407 C C . SER A 1 175 ? -13.975 1.409 36.315 1.00 93.25 175 SER A C 1
ATOM 1409 O O . SER A 1 175 ? -14.465 2.117 37.190 1.00 93.25 175 SER A O 1
ATOM 1411 N N . ARG A 1 176 ? -14.657 1.007 35.233 1.00 91.38 176 ARG A N 1
ATOM 1412 C CA . ARG A 1 176 ? -15.919 1.587 34.737 1.00 91.38 176 ARG A CA 1
ATOM 1413 C C . ARG A 1 176 ? -15.807 3.080 34.434 1.00 91.38 176 ARG A C 1
ATOM 1415 O O . ARG A 1 176 ? -16.771 3.829 34.565 1.00 91.38 176 ARG A O 1
ATOM 1422 N N . GLU A 1 177 ? -14.612 3.513 34.058 1.00 94.94 177 GLU A N 1
ATOM 1423 C CA . GLU A 1 177 ? -14.328 4.884 33.657 1.00 94.94 177 GLU A CA 1
ATOM 1424 C C . GLU A 1 177 ? -13.828 4.900 32.215 1.00 94.94 177 GLU A C 1
ATOM 1426 O O . GLU A 1 177 ? -13.146 3.969 31.766 1.00 94.94 177 GLU A O 1
ATOM 1431 N N . VAL A 1 178 ? -14.128 5.987 31.505 1.00 96.38 178 VAL A N 1
ATOM 1432 C CA . VAL A 1 178 ? -13.574 6.244 30.172 1.00 96.38 178 VAL A CA 1
ATOM 1433 C C . VAL A 1 178 ? -12.053 6.303 30.277 1.00 96.38 178 VAL A C 1
ATOM 1435 O O . VAL A 1 178 ? -11.505 6.986 31.142 1.00 96.38 178 VAL A O 1
ATOM 1438 N N . GLN A 1 179 ? -11.373 5.562 29.412 1.00 97.62 179 GLN A N 1
ATOM 1439 C CA . GLN A 1 179 ? -9.922 5.561 29.308 1.00 97.62 179 GLN A CA 1
ATOM 1440 C C . GLN A 1 179 ? -9.517 6.316 28.052 1.00 97.62 179 GLN A C 1
ATOM 1442 O O . GLN A 1 179 ? -10.059 6.059 26.983 1.00 97.62 179 GLN A O 1
ATOM 1447 N N . GLU A 1 180 ? -8.554 7.223 28.170 1.00 97.31 180 GLU A N 1
ATOM 1448 C CA . GLU A 1 180 ? -8.099 8.039 27.047 1.00 97.31 180 GLU A CA 1
ATOM 1449 C C . GLU A 1 180 ? -6.608 7.836 26.790 1.00 97.31 180 GLU A C 1
ATOM 1451 O O . GLU A 1 180 ? -5.818 7.692 27.728 1.00 97.31 180 GLU A O 1
ATOM 1456 N N . PHE A 1 181 ? -6.224 7.858 25.517 1.00 96.69 181 PHE A N 1
ATOM 1457 C CA . PHE A 1 181 ? -4.833 7.919 25.083 1.00 96.69 181 PHE A CA 1
ATOM 1458 C C . PHE A 1 181 ? -4.705 8.711 23.780 1.00 96.69 181 PHE A C 1
ATOM 1460 O O . PHE A 1 181 ? -5.683 8.936 23.068 1.00 96.69 181 PHE A O 1
ATOM 1467 N N . ASN A 1 182 ? -3.489 9.159 23.474 1.00 96.19 182 ASN A N 1
ATOM 1468 C CA . ASN A 1 182 ? -3.181 9.728 22.167 1.00 96.19 182 ASN A CA 1
ATOM 1469 C C . ASN A 1 182 ? -2.562 8.629 21.307 1.00 96.19 182 ASN A C 1
ATOM 1471 O O . ASN A 1 182 ? -1.601 7.991 21.730 1.00 96.19 182 ASN A O 1
ATOM 1475 N N . ALA A 1 183 ? -3.135 8.412 20.130 1.00 93.94 183 ALA A N 1
ATOM 1476 C CA . ALA A 1 183 ? -2.513 7.633 19.080 1.00 93.94 183 ALA A CA 1
ATOM 1477 C C . ALA A 1 183 ? -1.563 8.556 18.311 1.00 93.94 183 ALA A C 1
ATOM 1479 O O . ALA A 1 183 ? -1.981 9.615 17.830 1.00 93.94 183 ALA A O 1
ATOM 1480 N N . ASP A 1 184 ? -0.304 8.152 18.213 1.00 92.56 184 ASP A N 1
ATOM 1481 C CA . ASP A 1 184 ? 0.688 8.779 17.345 1.00 92.56 184 ASP A CA 1
ATOM 1482 C C . ASP A 1 184 ? 0.786 7.981 16.033 1.00 92.56 184 ASP A C 1
ATOM 1484 O O . ASP A 1 184 ? 0.299 6.853 15.967 1.00 92.56 184 ASP A O 1
ATOM 1488 N N . ASP A 1 185 ? 1.381 8.552 14.987 1.00 86.38 185 ASP A N 1
ATOM 1489 C CA . ASP A 1 185 ? 1.735 7.838 13.755 1.00 86.38 185 ASP A CA 1
ATOM 1490 C C . ASP A 1 185 ? 3.029 7.012 13.918 1.00 86.38 185 ASP A C 1
ATOM 1492 O O . ASP A 1 185 ? 3.700 7.055 14.956 1.00 86.38 185 ASP A O 1
ATOM 1496 N N . ALA A 1 186 ? 3.428 6.287 12.869 1.00 83.44 186 ALA A N 1
ATOM 1497 C CA . ALA A 1 186 ? 4.657 5.483 12.860 1.00 83.44 186 ALA A CA 1
ATOM 1498 C C . ALA A 1 186 ? 5.956 6.298 13.081 1.00 83.44 186 ALA A C 1
ATOM 1500 O O . ALA A 1 186 ? 7.028 5.727 13.308 1.00 83.44 186 ALA A O 1
ATOM 1501 N N . PHE A 1 187 ? 5.883 7.633 13.041 1.00 81.94 187 PHE A N 1
ATOM 1502 C CA . PHE A 1 187 ? 6.989 8.564 13.271 1.00 81.94 187 PHE A CA 1
ATOM 1503 C C . PHE A 1 187 ? 6.866 9.326 14.600 1.00 81.94 187 PHE A C 1
ATOM 1505 O O . PHE A 1 187 ? 7.668 10.228 14.870 1.00 81.94 187 PHE A O 1
ATOM 1512 N N . GLY A 1 188 ? 5.898 8.962 15.444 1.00 83.75 188 GLY A N 1
ATOM 1513 C CA . GLY A 1 188 ? 5.665 9.580 16.745 1.00 83.75 188 GLY A CA 1
ATOM 1514 C C . GLY A 1 188 ? 5.049 10.979 16.667 1.00 83.75 188 GLY A C 1
ATOM 1515 O O . GLY A 1 188 ? 5.226 11.767 17.598 1.00 83.75 188 GLY A O 1
ATOM 1516 N N . GLN A 1 189 ? 4.391 11.338 15.561 1.00 85.94 189 GLN A N 1
ATOM 1517 C CA . GLN A 1 189 ? 3.597 12.564 15.486 1.00 85.94 189 GLN A CA 1
ATOM 1518 C C . GLN A 1 189 ? 2.163 12.308 15.967 1.00 85.94 189 GLN A C 1
ATOM 1520 O O . GLN A 1 189 ? 1.591 11.278 15.623 1.00 85.94 189 GLN A O 1
ATOM 1525 N N . PRO A 1 190 ? 1.533 13.251 16.692 1.00 89.88 190 PRO A N 1
ATOM 1526 C CA . PRO A 1 190 ? 0.163 13.081 17.166 1.00 89.88 190 PRO A CA 1
ATOM 1527 C C . PRO A 1 190 ? -0.832 12.898 16.019 1.00 89.88 190 PRO A C 1
ATOM 1529 O O . PRO A 1 190 ? -0.986 13.790 15.180 1.00 89.88 190 PRO A O 1
ATOM 1532 N N . LEU A 1 191 ? -1.552 11.779 16.022 1.00 93.06 191 LEU A N 1
ATOM 1533 C CA . LEU A 1 191 ? -2.511 11.415 14.982 1.00 93.06 191 LEU A CA 1
ATOM 1534 C C . LEU A 1 191 ? -3.946 11.692 15.442 1.00 93.06 191 LEU A C 1
ATOM 1536 O O . LEU A 1 191 ? -4.668 12.479 14.821 1.00 93.06 191 LEU A O 1
ATOM 1540 N N . ALA A 1 192 ? -4.340 11.122 16.582 1.00 95.25 192 ALA A N 1
ATOM 1541 C CA . ALA A 1 192 ? -5.675 11.278 17.151 1.00 95.25 192 ALA A CA 1
ATOM 1542 C C . ALA A 1 192 ? -5.693 11.104 18.672 1.00 95.25 192 ALA A C 1
ATOM 1544 O O . ALA A 1 192 ? -4.813 10.488 19.266 1.00 95.25 192 ALA A O 1
ATOM 1545 N N . ARG A 1 193 ? -6.744 11.623 19.306 1.00 96.81 193 ARG A N 1
ATOM 1546 C CA . ARG A 1 193 ? -7.111 11.266 20.679 1.00 96.81 193 ARG A CA 1
ATOM 1547 C C . ARG A 1 193 ? -8.165 10.170 20.624 1.00 96.81 193 ARG A C 1
ATOM 1549 O O . ARG A 1 193 ? -9.180 10.343 19.949 1.00 96.81 193 ARG A O 1
ATOM 1556 N N . VAL A 1 194 ? -7.920 9.084 21.343 1.00 97.56 194 VAL A N 1
ATOM 1557 C CA . VAL A 1 194 ? -8.789 7.912 21.410 1.00 97.56 194 VAL A CA 1
ATOM 1558 C C . VAL A 1 194 ? -9.358 7.803 22.817 1.00 97.56 194 VAL A C 1
ATOM 1560 O O . VAL A 1 194 ? -8.609 7.820 23.795 1.00 97.56 194 VAL A O 1
ATOM 1563 N N . SER A 1 195 ? -10.677 7.675 22.915 1.00 97.19 195 SER A N 1
ATOM 1564 C CA . SER A 1 195 ? -11.399 7.461 24.167 1.00 97.19 195 SER A CA 1
ATOM 1565 C C . SER A 1 195 ? -12.137 6.126 24.087 1.00 97.19 195 SER A C 1
ATOM 1567 O O . SER A 1 195 ? -12.885 5.885 23.145 1.00 97.19 195 SER A O 1
ATOM 1569 N N . VAL A 1 196 ? -11.927 5.250 25.067 1.00 96.69 196 VAL A N 1
ATOM 1570 C CA . VAL A 1 196 ? -12.525 3.911 25.132 1.00 96.69 196 VAL A CA 1
ATOM 1571 C C . VAL A 1 196 ? -13.350 3.776 26.399 1.00 96.69 196 VAL A C 1
ATOM 1573 O O . VAL A 1 196 ? -12.876 4.063 27.500 1.00 96.69 196 VAL A O 1
ATOM 1576 N N . MET A 1 197 ? -14.570 3.284 26.242 1.00 96.19 197 MET A N 1
ATOM 1577 C CA . MET A 1 197 ? -15.445 2.883 27.330 1.00 96.19 197 MET A CA 1
ATOM 1578 C C . MET A 1 197 ? -15.888 1.450 27.092 1.00 96.19 197 MET A C 1
ATOM 1580 O O . MET A 1 197 ? -16.361 1.124 26.009 1.00 96.19 197 MET A O 1
ATOM 1584 N N . ALA A 1 198 ? -15.718 0.594 28.090 1.00 93.88 198 ALA A N 1
ATOM 1585 C CA . ALA A 1 198 ? -16.138 -0.791 27.995 1.00 93.88 198 ALA A CA 1
ATOM 1586 C C . ALA A 1 198 ? -16.892 -1.206 29.259 1.00 93.88 198 ALA A C 1
ATOM 1588 O O . ALA A 1 198 ? -16.430 -0.971 30.379 1.00 93.88 198 ALA A O 1
ATOM 1589 N N . GLU A 1 199 ? -18.054 -1.826 29.078 1.00 91.62 199 GLU A N 1
ATOM 1590 C CA . GLU A 1 199 ? -18.956 -2.224 30.155 1.00 91.62 199 GLU A CA 1
ATOM 1591 C C . GLU A 1 199 ? -19.404 -3.676 29.991 1.00 91.62 199 GLU A C 1
ATOM 1593 O O . GLU A 1 199 ? -19.589 -4.167 28.884 1.00 91.62 199 GLU A O 1
ATOM 1598 N N . ALA A 1 200 ? -19.593 -4.390 31.101 1.00 88.56 200 ALA A N 1
ATOM 1599 C CA . ALA A 1 200 ? -20.088 -5.762 31.053 1.00 88.56 200 ALA A CA 1
ATOM 1600 C C . ALA A 1 200 ? -21.571 -5.788 30.640 1.00 88.56 200 ALA A C 1
ATOM 1602 O O . ALA A 1 200 ? -22.412 -5.217 31.337 1.00 88.56 200 ALA A O 1
ATOM 1603 N N . ALA A 1 201 ? -21.882 -6.502 29.557 1.00 84.75 201 ALA A N 1
ATOM 1604 C CA . ALA A 1 201 ? -23.229 -6.645 29.000 1.00 84.75 201 ALA A CA 1
ATOM 1605 C C . ALA A 1 201 ? -23.889 -7.987 29.375 1.00 84.75 201 ALA A C 1
ATOM 1607 O O . ALA A 1 201 ? -25.107 -8.143 29.280 1.00 84.75 201 ALA A O 1
ATOM 1608 N N . GLY A 1 202 ? -23.108 -8.959 29.858 1.00 78.88 202 GLY A N 1
ATOM 1609 C CA . GLY A 1 202 ? -23.612 -10.271 30.252 1.00 78.88 202 GLY A CA 1
ATOM 1610 C C . GLY A 1 202 ? -22.550 -11.175 30.871 1.00 78.88 202 GLY A C 1
ATOM 1611 O O . GLY A 1 202 ? -21.475 -10.727 31.273 1.00 78.88 202 GLY A O 1
ATOM 1612 N N . CYS A 1 203 ? -22.862 -12.470 30.949 1.00 74.44 203 CYS A N 1
ATOM 1613 C CA . CYS A 1 203 ? -21.843 -13.494 31.164 1.00 74.44 203 CYS A CA 1
ATOM 1614 C C . CYS A 1 203 ? -21.014 -13.564 29.883 1.00 74.44 203 CYS A C 1
ATOM 1616 O O . CYS A 1 203 ? -21.576 -13.855 28.831 1.00 74.44 203 CYS A O 1
ATOM 1618 N N . ASP A 1 204 ? -19.722 -13.258 29.968 1.00 80.38 204 ASP A N 1
ATOM 1619 C CA . ASP A 1 204 ? -18.792 -13.367 28.839 1.00 80.38 204 ASP A CA 1
ATOM 1620 C C . ASP A 1 204 ? -19.068 -12.418 27.659 1.00 80.38 204 ASP A C 1
ATOM 1622 O O . ASP A 1 204 ? -18.611 -12.665 26.550 1.00 80.38 204 ASP A O 1
ATOM 1626 N N . GLN A 1 205 ? -19.773 -11.306 27.890 1.00 85.88 205 GLN A N 1
ATOM 1627 C CA . GLN A 1 205 ? -20.011 -10.266 26.883 1.00 85.88 205 GLN A CA 1
ATOM 1628 C C . GLN A 1 205 ? -19.777 -8.873 27.455 1.00 85.88 205 GLN A C 1
ATOM 1630 O O . GLN A 1 205 ? -20.126 -8.597 28.611 1.00 85.88 205 GLN A O 1
ATOM 1635 N N . TYR A 1 206 ? -19.222 -7.986 26.637 1.00 90.00 206 TYR A N 1
ATOM 1636 C CA . TYR A 1 206 ? -19.004 -6.593 26.992 1.00 90.00 206 TYR A CA 1
ATOM 1637 C C . TYR A 1 206 ? -19.321 -5.650 25.832 1.00 90.00 206 TYR A C 1
ATOM 1639 O O . TYR A 1 206 ? -18.941 -5.898 24.693 1.00 90.00 206 TYR A O 1
ATOM 1647 N N . ASP A 1 207 ? -20.010 -4.556 26.137 1.00 92.06 207 ASP A N 1
ATOM 1648 C CA . ASP A 1 207 ? -20.234 -3.465 25.198 1.00 92.06 207 ASP A CA 1
ATOM 1649 C C . ASP A 1 207 ? -19.004 -2.566 25.200 1.00 92.06 207 ASP A C 1
ATOM 1651 O O . ASP A 1 207 ? -18.551 -2.124 26.258 1.00 92.06 207 ASP A O 1
ATOM 1655 N N . VAL A 1 208 ? -18.457 -2.298 24.019 1.00 93.88 208 VAL A N 1
ATOM 1656 C CA . VAL A 1 208 ? -17.349 -1.367 23.823 1.00 93.88 208 VAL A CA 1
ATOM 1657 C C . VAL A 1 208 ? -17.817 -0.192 22.996 1.00 93.88 208 VAL A C 1
ATOM 1659 O O . VAL A 1 208 ? -18.484 -0.350 21.976 1.00 93.88 208 VAL A O 1
ATOM 1662 N N . TYR A 1 209 ? -17.401 0.987 23.429 1.00 94.62 209 TYR A N 1
ATOM 1663 C CA . TYR A 1 209 ? -17.525 2.240 22.722 1.00 94.62 209 TYR A CA 1
ATOM 1664 C C . TYR A 1 209 ? -16.133 2.858 22.550 1.00 94.62 209 TYR A C 1
ATOM 1666 O O . TYR A 1 209 ? -15.401 3.030 23.528 1.00 94.62 209 TYR A O 1
ATOM 1674 N N . VAL A 1 210 ? -15.765 3.190 21.314 1.00 95.69 210 VAL A N 1
ATOM 1675 C CA . VAL A 1 210 ? -14.489 3.824 20.958 1.00 95.69 210 VAL A CA 1
ATOM 1676 C C . VAL A 1 210 ? -14.773 5.120 20.213 1.00 95.69 210 VAL A C 1
ATOM 1678 O O . VAL A 1 210 ? -15.393 5.106 19.156 1.00 95.69 210 VAL A O 1
ATOM 1681 N N . GLU A 1 211 ? -14.295 6.246 20.728 1.00 95.94 211 GLU A N 1
ATOM 1682 C CA . GLU A 1 211 ? -14.322 7.535 20.037 1.00 95.94 211 GLU A CA 1
ATOM 1683 C C . GLU A 1 211 ? -12.910 7.910 19.589 1.00 95.94 211 GLU A C 1
ATOM 1685 O O . GLU A 1 211 ? -11.976 7.920 20.390 1.00 95.94 211 GLU A O 1
ATOM 1690 N N . VAL A 1 212 ? -12.762 8.250 18.311 1.00 95.38 212 VAL A N 1
ATOM 1691 C CA . VAL A 1 212 ? -11.501 8.672 17.702 1.00 95.38 212 VAL A CA 1
ATOM 1692 C C . VAL A 1 212 ? -11.654 10.091 17.176 1.00 95.38 212 VAL A C 1
ATOM 1694 O O . VAL A 1 212 ? -12.446 10.365 16.271 1.00 95.38 212 VAL A O 1
ATOM 1697 N N . VAL A 1 213 ? -10.896 11.019 17.760 1.00 95.00 213 VAL A N 1
ATOM 1698 C CA . VAL A 1 213 ? -10.911 12.439 17.400 1.00 95.00 213 VAL A CA 1
ATOM 1699 C C . VAL A 1 213 ? -9.577 12.810 16.743 1.00 95.00 213 VAL A C 1
ATOM 1701 O O . VAL A 1 213 ? -8.563 12.848 17.447 1.00 95.00 213 VAL A O 1
ATOM 1704 N N . PRO A 1 214 ? -9.557 13.136 15.436 1.00 92.94 214 PRO A N 1
ATOM 1705 C CA . PRO A 1 214 ? -8.343 13.531 14.731 1.00 92.94 214 PRO A CA 1
ATOM 1706 C C . PRO A 1 214 ? -7.674 14.745 15.384 1.00 92.94 214 PRO A C 1
ATOM 1708 O O . PRO A 1 214 ? -8.327 15.747 15.698 1.00 92.94 214 PRO A O 1
ATOM 1711 N N . ILE A 1 215 ? -6.355 14.666 15.547 1.00 92.25 215 ILE A N 1
ATOM 1712 C CA . ILE A 1 215 ? -5.490 15.796 15.906 1.00 92.25 215 ILE A CA 1
ATOM 1713 C C . ILE A 1 215 ? -4.820 16.331 14.637 1.00 92.25 215 ILE A C 1
ATOM 1715 O O . ILE A 1 215 ? -4.791 17.546 14.424 1.00 92.25 215 ILE A O 1
ATOM 1719 N N . ASN A 1 216 ? -4.339 15.430 13.775 1.00 83.44 216 ASN A N 1
ATOM 1720 C CA . ASN A 1 216 ? -3.690 15.766 12.515 1.00 83.44 216 ASN A CA 1
ATOM 1721 C C . ASN A 1 216 ? -4.587 15.443 11.308 1.00 83.44 216 ASN A C 1
ATOM 1723 O O . ASN A 1 216 ? -4.680 14.306 10.863 1.00 83.44 216 ASN A O 1
ATOM 1727 N N . PHE A 1 217 ? -5.207 16.474 10.731 1.00 83.94 217 PHE A N 1
ATOM 1728 C CA . PHE A 1 217 ? -6.062 16.344 9.543 1.00 83.94 217 PHE A CA 1
ATOM 1729 C C . PHE A 1 217 ? -5.285 16.174 8.227 1.00 83.94 217 PHE A C 1
ATOM 1731 O O . PHE A 1 217 ? -5.908 16.041 7.178 1.00 83.94 217 PHE A O 1
ATOM 1738 N N . ALA A 1 218 ? -3.949 16.229 8.253 1.00 77.25 218 ALA A N 1
ATOM 1739 C CA . ALA A 1 218 ? -3.117 15.988 7.076 1.00 77.25 218 ALA A CA 1
ATOM 1740 C C . ALA A 1 218 ? -2.731 14.508 6.899 1.00 77.25 218 ALA A C 1
ATOM 1742 O O . ALA A 1 218 ? -2.187 14.174 5.854 1.00 77.25 218 ALA A O 1
ATOM 1743 N N . ALA A 1 219 ? -3.012 13.656 7.893 1.00 80.00 219 ALA A N 1
ATOM 1744 C CA . ALA A 1 219 ? -2.676 12.229 7.921 1.00 80.00 219 ALA A CA 1
ATOM 1745 C C . ALA A 1 219 ? -3.948 11.375 8.101 1.00 80.00 219 ALA A C 1
ATOM 1747 O O . ALA A 1 219 ? -4.082 10.604 9.052 1.00 80.00 219 ALA A O 1
ATOM 1748 N N . LEU A 1 220 ? -4.966 11.625 7.267 1.00 77.19 220 LEU A N 1
ATOM 1749 C CA . LEU A 1 220 ? -6.262 10.947 7.395 1.00 77.19 220 LEU A CA 1
ATOM 1750 C C . LEU A 1 220 ? -6.196 9.477 6.972 1.00 77.19 220 LEU A C 1
ATOM 1752 O O . LEU A 1 220 ? -6.887 8.670 7.582 1.00 77.19 220 LEU A O 1
ATOM 1756 N N . ASP A 1 221 ? -5.351 9.131 6.004 1.00 76.19 221 ASP A N 1
ATOM 1757 C CA . ASP A 1 221 ? -5.203 7.750 5.533 1.00 76.19 221 ASP A CA 1
ATOM 1758 C C . ASP A 1 221 ? -4.544 6.882 6.620 1.00 76.19 221 ASP A C 1
ATOM 1760 O O . ASP A 1 221 ? -5.021 5.795 6.946 1.00 76.19 221 ASP A O 1
ATOM 1764 N N . GLU A 1 222 ? -3.501 7.402 7.276 1.00 82.44 222 GLU A N 1
ATOM 1765 C CA . GLU A 1 222 ? -2.859 6.752 8.421 1.00 82.44 222 GLU A CA 1
ATOM 1766 C C . GLU A 1 222 ? -3.814 6.635 9.611 1.00 82.44 222 GLU A C 1
ATOM 1768 O O . GLU A 1 222 ? -3.793 5.636 10.332 1.00 82.44 222 GLU A O 1
ATOM 1773 N N . LEU A 1 223 ? -4.674 7.638 9.818 1.00 87.31 223 LEU A N 1
ATOM 1774 C CA . LEU A 1 223 ? -5.707 7.588 10.846 1.00 87.31 223 LEU A CA 1
ATOM 1775 C C . LEU A 1 223 ? -6.755 6.514 10.547 1.00 87.31 223 LEU A C 1
ATOM 1777 O O . LEU A 1 223 ? -7.145 5.786 11.455 1.00 87.31 223 LEU A O 1
ATOM 1781 N N . GLU A 1 224 ? -7.210 6.395 9.303 1.00 84.38 224 GLU A N 1
ATOM 1782 C CA . GLU A 1 224 ? -8.156 5.351 8.900 1.00 84.38 224 GLU A CA 1
ATOM 1783 C C . GLU A 1 224 ? -7.582 3.955 9.112 1.00 84.38 224 GLU A C 1
ATOM 1785 O O . GLU A 1 224 ? -8.265 3.079 9.648 1.00 84.38 224 GLU A O 1
ATOM 1790 N N . TRP A 1 225 ? -6.305 3.768 8.786 1.00 87.81 225 TRP A N 1
ATOM 1791 C CA . TRP A 1 225 ? -5.618 2.519 9.072 1.00 87.81 225 TRP A CA 1
ATOM 1792 C C . TRP A 1 225 ? -5.485 2.256 10.576 1.00 87.81 225 TRP A C 1
ATOM 1794 O O . TRP A 1 225 ? -5.800 1.161 11.041 1.00 87.81 225 TRP A O 1
ATOM 1804 N N . ALA A 1 226 ? -5.094 3.263 11.361 1.00 90.12 226 ALA A N 1
ATOM 1805 C CA . ALA A 1 226 ? -4.987 3.131 12.810 1.00 90.12 226 ALA A CA 1
ATOM 1806 C C . ALA A 1 226 ? -6.332 2.761 13.455 1.00 90.12 226 ALA A C 1
ATOM 1808 O O . ALA A 1 226 ? -6.385 1.889 14.323 1.00 90.12 226 ALA A O 1
ATOM 1809 N N . GLU A 1 227 ? -7.422 3.400 13.021 1.00 91.62 227 GLU A N 1
ATOM 1810 C CA . GLU A 1 227 ? -8.785 3.060 13.432 1.00 91.62 227 GLU A CA 1
ATOM 1811 C C . GLU A 1 227 ? -9.093 1.592 13.123 1.00 91.62 227 GLU A C 1
ATOM 1813 O O . GLU A 1 227 ? -9.476 0.846 14.022 1.00 91.62 227 GLU A O 1
ATOM 1818 N N . HIS A 1 228 ? -8.849 1.151 11.888 1.00 88.50 228 HIS A N 1
ATOM 1819 C CA . HIS A 1 228 ? -9.079 -0.229 11.463 1.00 88.50 228 HIS A CA 1
ATOM 1820 C C . HIS A 1 228 ? -8.289 -1.251 12.294 1.00 88.50 228 HIS A C 1
ATOM 1822 O O . HIS A 1 228 ? -8.862 -2.227 12.784 1.00 88.50 228 HIS A O 1
ATOM 1828 N N . VAL A 1 229 ? -6.996 -1.002 12.524 1.00 87.44 229 VAL A N 1
ATOM 1829 C CA . VAL A 1 229 ? -6.131 -1.853 13.358 1.00 87.44 229 VAL A CA 1
ATOM 1830 C C . VAL A 1 229 ? -6.663 -1.945 14.788 1.00 87.44 229 VAL A C 1
ATOM 1832 O O . VAL A 1 229 ? -6.754 -3.043 15.341 1.00 87.44 229 VAL A O 1
ATOM 1835 N N . MET A 1 230 ? -7.055 -0.814 15.383 1.00 93.00 230 MET A N 1
ATOM 1836 C CA . MET A 1 230 ? -7.581 -0.780 16.749 1.00 93.00 230 MET A CA 1
ATOM 1837 C C . MET A 1 230 ? -8.920 -1.515 16.882 1.00 93.00 230 MET A C 1
ATOM 1839 O O . MET A 1 230 ? -9.128 -2.229 17.862 1.00 93.00 230 MET A O 1
ATOM 1843 N N . LEU A 1 231 ? -9.822 -1.366 15.909 1.00 91.75 231 LEU A N 1
ATOM 1844 C CA . LEU A 1 231 ? -11.107 -2.067 15.912 1.00 91.75 231 LEU A CA 1
ATOM 1845 C C . LEU A 1 231 ? -10.908 -3.574 15.741 1.00 91.75 231 LEU A C 1
ATOM 1847 O O . LEU A 1 231 ? -11.464 -4.341 16.524 1.00 91.75 231 LEU A O 1
ATOM 1851 N N . CYS A 1 232 ? -10.040 -4.000 14.814 1.00 87.81 232 CYS A N 1
ATOM 1852 C CA . CYS A 1 232 ? -9.730 -5.419 14.621 1.00 87.81 232 CYS A CA 1
ATOM 1853 C C . CYS A 1 232 ? -9.083 -6.060 15.857 1.00 87.81 232 CYS A C 1
ATOM 1855 O O . CYS A 1 232 ? -9.309 -7.234 16.137 1.00 87.81 232 CYS A O 1
ATOM 1857 N N . ALA A 1 233 ? -8.300 -5.291 16.620 1.00 89.19 233 ALA A N 1
ATOM 1858 C CA . ALA A 1 233 ? -7.701 -5.751 17.870 1.00 89.19 233 ALA A CA 1
ATOM 1859 C C . ALA A 1 233 ? -8.730 -6.028 18.977 1.00 89.19 233 ALA A C 1
ATOM 1861 O O . ALA A 1 233 ? -8.447 -6.797 19.899 1.00 89.19 233 ALA A O 1
ATOM 1862 N N . LEU A 1 234 ? -9.888 -5.367 18.923 1.00 89.75 234 LEU A N 1
ATOM 1863 C CA . LEU A 1 234 ? -10.990 -5.560 19.861 1.00 89.75 234 LEU A CA 1
ATOM 1864 C C . LEU A 1 234 ? -11.952 -6.648 19.367 1.00 89.75 234 LEU A C 1
ATOM 1866 O O . LEU A 1 234 ? -12.307 -7.527 20.148 1.00 89.75 234 LEU A O 1
ATOM 1870 N N . ASP A 1 235 ? -12.334 -6.597 18.090 1.00 87.94 235 ASP A N 1
ATOM 1871 C CA . ASP A 1 235 ? -13.078 -7.642 17.386 1.00 87.94 235 ASP A CA 1
ATOM 1872 C C . ASP A 1 235 ? -12.807 -7.534 15.870 1.00 87.94 235 ASP A C 1
ATOM 1874 O O . ASP A 1 235 ? -13.129 -6.500 15.268 1.00 87.94 235 ASP A O 1
ATOM 1878 N N . PRO A 1 236 ? -12.226 -8.565 15.227 1.00 84.25 236 PRO A N 1
ATOM 1879 C CA . PRO A 1 236 ? -11.869 -8.520 13.811 1.00 84.25 236 PRO A CA 1
ATOM 1880 C C . PRO A 1 236 ? -13.071 -8.677 12.872 1.00 84.25 236 PRO A C 1
ATOM 1882 O O . PRO A 1 236 ? -12.913 -8.550 11.657 1.00 84.25 236 PRO A O 1
ATOM 1885 N N . THR A 1 237 ? -14.266 -8.972 13.380 1.00 83.31 237 THR A N 1
ATOM 1886 C CA . THR A 1 237 ? -15.425 -9.290 12.548 1.00 83.31 237 THR A CA 1
ATOM 1887 C C . THR A 1 237 ? -15.976 -8.036 11.865 1.00 83.31 237 THR A C 1
ATOM 1889 O O . THR A 1 237 ? -16.508 -7.134 12.509 1.00 83.31 237 THR A O 1
ATOM 1892 N N . GLU A 1 238 ? -15.928 -7.993 10.528 1.00 76.19 238 GLU A N 1
ATOM 1893 C CA . GLU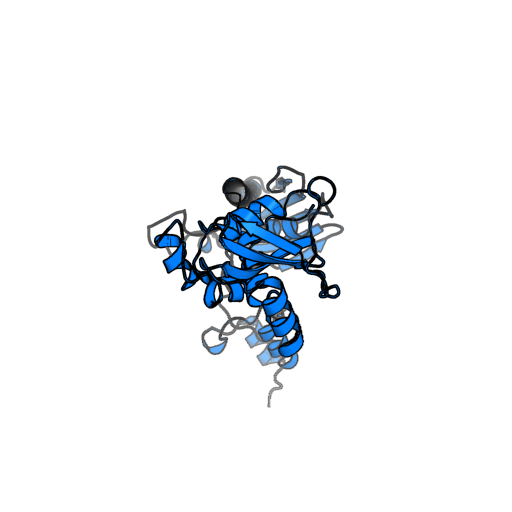 A 1 238 ? -16.253 -6.789 9.732 1.00 76.19 238 GLU A CA 1
ATOM 1894 C C . GLU A 1 238 ? -17.659 -6.219 9.985 1.00 76.19 238 GLU A C 1
ATOM 1896 O O . GLU A 1 238 ? -17.895 -5.026 9.829 1.00 76.19 238 GLU A O 1
ATOM 1901 N N . GLN A 1 239 ? -18.612 -7.072 10.363 1.00 75.44 239 GLN A N 1
ATOM 1902 C CA . GLN A 1 239 ? -20.020 -6.701 10.551 1.00 75.44 239 GLN A CA 1
ATOM 1903 C C . GLN A 1 239 ? -20.367 -6.342 12.004 1.00 75.44 239 GLN A C 1
ATOM 1905 O O . GLN A 1 239 ? -21.528 -6.035 12.302 1.00 75.44 239 GLN A O 1
ATOM 1910 N N . GLN A 1 240 ? -19.385 -6.404 12.905 1.00 82.50 240 GLN A N 1
ATOM 1911 C CA . GLN A 1 240 ? -19.612 -6.232 14.333 1.00 82.50 240 GLN A CA 1
ATOM 1912 C C . GLN A 1 240 ? -19.798 -4.767 14.713 1.00 82.50 240 GLN A C 1
ATOM 1914 O O . GLN A 1 240 ? -20.721 -4.422 15.455 1.00 82.50 240 GLN A O 1
ATOM 1919 N N . TRP A 1 241 ? -18.957 -3.905 14.150 1.00 86.25 241 TRP A N 1
ATOM 1920 C CA . TRP A 1 241 ? -18.878 -2.499 14.505 1.00 86.25 241 TRP A CA 1
ATOM 1921 C C . TRP A 1 241 ? -20.004 -1.675 13.884 1.00 86.25 241 TRP A C 1
ATOM 1923 O O . TRP A 1 241 ? -20.307 -1.764 12.694 1.00 86.25 241 TRP A O 1
ATOM 1933 N N . GLU A 1 242 ? -20.621 -0.836 14.707 1.00 85.31 242 GLU A N 1
ATOM 1934 C CA . GLU A 1 242 ? -21.495 0.242 14.260 1.00 85.31 242 GLU A CA 1
ATOM 1935 C C . GLU A 1 242 ? -20.753 1.566 14.350 1.00 85.31 242 GLU A C 1
ATOM 1937 O O . GLU A 1 242 ? -20.097 1.841 15.352 1.00 85.31 242 GLU A O 1
ATOM 1942 N N . THR A 1 243 ? -20.881 2.389 13.312 1.00 84.62 243 THR A N 1
ATOM 1943 C CA . THR A 1 243 ? -20.178 3.670 13.212 1.00 84.62 243 THR A CA 1
ATOM 1944 C C . THR A 1 243 ? -21.168 4.824 13.216 1.00 84.62 243 THR A C 1
ATOM 1946 O O . THR A 1 243 ? -22.172 4.812 12.500 1.00 84.62 243 THR A O 1
ATOM 1949 N N . THR A 1 244 ? -20.851 5.866 13.976 1.00 82.12 244 THR A N 1
ATOM 1950 C CA . THR A 1 244 ? -21.545 7.151 13.948 1.00 82.12 244 THR A CA 1
ATOM 1951 C C . THR A 1 244 ? -20.545 8.304 13.983 1.00 82.12 244 THR A C 1
ATOM 1953 O O . THR A 1 244 ? -19.400 8.150 14.402 1.00 82.12 244 THR A O 1
ATOM 1956 N N . TYR A 1 245 ? -20.969 9.483 13.536 1.00 80.94 245 TYR A N 1
ATOM 1957 C CA . TYR A 1 245 ? -20.143 10.688 13.582 1.00 80.94 245 TYR A CA 1
ATOM 1958 C C . TYR A 1 245 ? -20.502 11.512 14.817 1.00 80.94 245 TYR A C 1
ATOM 1960 O O . TYR A 1 245 ? -21.658 11.904 14.995 1.00 80.94 245 TYR A O 1
ATOM 1968 N N . MET A 1 246 ? -19.507 11.812 15.652 1.00 72.62 246 MET A N 1
ATOM 1969 C CA . MET A 1 246 ? -19.669 12.641 16.845 1.00 72.62 246 MET A CA 1
ATOM 1970 C C . MET A 1 246 ? -18.796 13.890 16.759 1.00 72.62 246 MET A C 1
ATOM 1972 O O . MET A 1 246 ? -17.589 13.870 16.987 1.00 72.62 246 MET A O 1
ATOM 1976 N N . GLY A 1 247 ? -19.422 15.024 16.434 1.00 76.69 247 GLY A N 1
ATOM 1977 C CA . GLY A 1 247 ? -18.744 16.318 16.378 1.00 76.69 247 GLY A CA 1
ATOM 1978 C C . GLY A 1 247 ? -17.601 16.339 15.360 1.00 76.69 247 GLY A C 1
ATOM 1979 O O . GLY A 1 247 ? -17.847 16.467 14.164 1.00 76.69 247 GLY A O 1
ATOM 1980 N N . LYS A 1 248 ? -16.356 16.275 15.849 1.00 75.88 248 LYS A N 1
ATOM 1981 C CA . LYS A 1 248 ? -15.133 16.253 15.025 1.00 75.88 248 LYS A CA 1
ATOM 1982 C C . LYS A 1 248 ? -14.511 14.858 14.880 1.00 75.88 248 LYS A C 1
ATOM 1984 O O . LYS A 1 248 ? -13.496 14.756 14.204 1.00 75.88 248 LYS A O 1
ATOM 1989 N N . GLY A 1 249 ? -15.068 13.833 15.525 1.00 83.62 249 GLY A N 1
ATOM 1990 C CA . GLY A 1 249 ? -14.538 12.470 15.540 1.00 83.62 249 GLY A CA 1
ATOM 1991 C C . GLY A 1 249 ? -15.505 11.420 14.994 1.00 83.62 249 GLY A C 1
ATOM 1992 O O . GLY A 1 249 ? -16.670 11.705 14.688 1.00 83.62 249 GLY A O 1
ATOM 1993 N N . ARG A 1 250 ? -14.995 10.192 14.886 1.00 89.62 250 ARG A N 1
ATOM 1994 C CA . ARG A 1 250 ? -15.754 8.974 14.580 1.00 89.62 250 ARG A CA 1
ATOM 1995 C C . ARG A 1 250 ? -15.951 8.180 15.866 1.00 89.62 250 ARG A C 1
ATOM 1997 O O . ARG A 1 250 ? -15.039 8.084 16.680 1.00 89.62 250 ARG A O 1
ATOM 2004 N N . ALA A 1 251 ? -17.150 7.653 16.056 1.00 90.75 251 ALA A N 1
ATOM 2005 C CA . ALA A 1 251 ? -17.510 6.841 17.202 1.00 90.75 251 ALA A CA 1
ATOM 2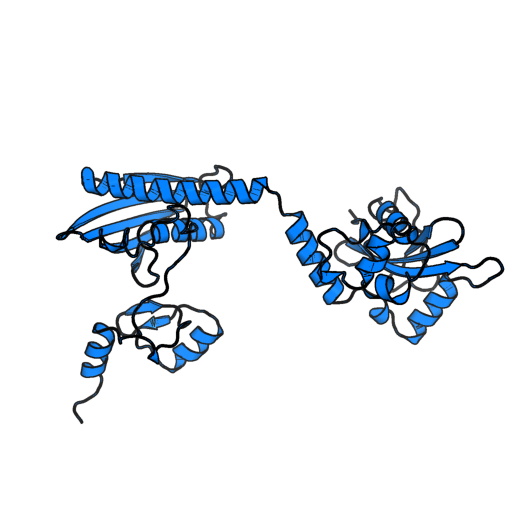006 C C . ALA A 1 251 ? -17.944 5.456 16.731 1.00 90.75 251 ALA A C 1
ATOM 2008 O O . ALA A 1 251 ? -18.748 5.333 15.805 1.00 90.75 251 ALA A O 1
ATOM 2009 N N . TYR A 1 252 ? -17.412 4.438 17.391 1.00 92.88 252 TYR A N 1
ATOM 2010 C CA . TYR A 1 252 ? -17.584 3.032 17.078 1.00 92.88 252 TYR A CA 1
ATOM 2011 C C . TYR A 1 252 ? -18.173 2.313 18.282 1.00 92.88 252 TYR A C 1
ATOM 2013 O O . TYR A 1 252 ? -17.752 2.560 19.412 1.00 92.88 252 TYR A O 1
ATOM 2021 N N . SER A 1 253 ? -19.124 1.411 18.058 1.00 92.00 253 SER A N 1
ATOM 2022 C CA . SER A 1 253 ? -19.692 0.589 19.128 1.00 92.00 253 SER A CA 1
ATOM 2023 C C . SER A 1 253 ? -19.940 -0.848 18.699 1.00 92.00 253 SER A C 1
ATOM 2025 O O . SER A 1 253 ? -20.370 -1.088 17.570 1.00 92.00 253 SER A O 1
ATOM 2027 N N . ALA A 1 254 ? -19.710 -1.786 19.615 1.00 90.44 254 ALA A N 1
ATOM 2028 C CA . ALA A 1 254 ? -19.926 -3.215 19.415 1.00 90.44 254 ALA A CA 1
ATOM 2029 C C . ALA A 1 254 ? -20.174 -3.933 20.751 1.00 90.44 254 ALA A C 1
ATOM 2031 O O . ALA A 1 254 ? -19.636 -3.528 21.778 1.00 90.44 254 ALA A O 1
ATOM 2032 N N . THR A 1 255 ? -20.928 -5.032 20.722 1.00 89.50 255 THR A N 1
ATOM 2033 C CA . THR A 1 255 ? -21.032 -5.988 21.839 1.00 89.50 255 THR A CA 1
ATOM 2034 C C . THR A 1 255 ? -20.102 -7.159 21.552 1.00 89.50 255 THR A C 1
ATOM 2036 O O . THR A 1 255 ? -20.337 -7.880 20.595 1.00 89.50 255 THR A O 1
ATOM 2039 N N . ILE A 1 256 ? -19.050 -7.368 22.333 1.00 87.56 256 ILE A N 1
ATOM 2040 C CA . ILE A 1 256 ? -17.985 -8.335 22.027 1.00 87.56 256 ILE A CA 1
ATOM 2041 C C . ILE A 1 256 ? -18.036 -9.499 23.021 1.00 87.56 256 ILE A C 1
ATOM 2043 O O . ILE A 1 256 ? -18.228 -9.288 24.223 1.00 87.56 256 ILE A O 1
ATOM 2047 N N . SER A 1 257 ? -17.859 -10.732 22.537 1.00 80.00 257 SER A N 1
ATOM 2048 C CA . SER A 1 257 ? -17.790 -11.925 23.390 1.00 80.00 257 SER A CA 1
ATOM 2049 C C . SER A 1 257 ? -16.362 -12.162 23.898 1.00 80.00 257 SER A C 1
ATOM 2051 O O . SER A 1 257 ? -15.406 -12.181 23.125 1.00 80.00 257 SER A O 1
ATOM 2053 N N . SER A 1 258 ? -16.193 -12.436 25.194 1.00 65.94 258 SER A N 1
ATOM 2054 C CA . SER A 1 258 ? -14.887 -12.750 25.796 1.00 65.94 258 SER A CA 1
ATOM 2055 C C . SER A 1 258 ? -14.297 -14.080 25.306 1.00 65.94 258 SER A C 1
ATOM 2057 O O . SER A 1 258 ? -13.082 -14.266 25.345 1.00 65.94 258 SER A O 1
ATOM 2059 N N . THR A 1 259 ? -15.136 -15.003 24.829 1.00 52.09 259 THR A N 1
ATOM 2060 C CA . THR A 1 259 ? -14.750 -16.330 24.322 1.00 52.09 259 THR A CA 1
ATOM 2061 C C . THR A 1 259 ? -14.291 -16.327 22.863 1.00 52.09 259 THR A C 1
ATOM 2063 O O . THR A 1 259 ? -13.460 -17.157 22.495 1.00 52.09 259 THR A O 1
ATOM 2066 N N . GLU A 1 260 ? -14.756 -15.379 22.046 1.00 50.03 260 GLU A N 1
ATOM 2067 C CA . GLU A 1 260 ? -14.359 -15.241 20.631 1.00 50.03 260 GLU A CA 1
ATOM 2068 C C . GLU A 1 260 ? -12.962 -14.623 20.483 1.00 50.03 260 GLU A C 1
ATOM 2070 O O . GLU A 1 260 ? -12.274 -14.854 19.494 1.00 50.03 260 GLU A O 1
ATOM 2075 N N . SER A 1 261 ? -12.468 -13.962 21.534 1.00 44.81 261 SER A N 1
ATOM 2076 C CA . SER A 1 261 ? -11.074 -13.521 21.630 1.00 44.81 261 SER A CA 1
ATOM 2077 C C . SER A 1 261 ? -10.085 -14.686 21.870 1.00 44.81 261 SER A C 1
ATOM 2079 O O . SER A 1 261 ? -8.883 -14.458 21.999 1.00 44.81 261 SER A O 1
ATOM 2081 N N . SER A 1 262 ? -10.540 -15.947 22.002 1.00 36.59 262 SER A N 1
ATOM 2082 C CA . SER A 1 262 ? -9.664 -17.066 22.415 1.00 36.59 262 SER A CA 1
ATOM 2083 C C . SER A 1 262 ? -9.979 -18.487 21.893 1.00 36.59 262 SER A C 1
ATOM 2085 O O . SER A 1 262 ? -9.326 -19.426 22.350 1.00 36.59 262 SER A O 1
ATOM 2087 N N . ALA A 1 263 ? -10.886 -18.724 20.938 1.00 33.06 263 ALA A N 1
ATOM 2088 C CA . ALA A 1 263 ? -11.047 -20.066 20.339 1.00 33.06 263 ALA A CA 1
ATOM 2089 C C . ALA A 1 263 ? -11.643 -19.986 18.920 1.00 33.06 263 ALA A C 1
ATOM 2091 O O . ALA A 1 263 ? -12.687 -19.379 18.746 1.00 33.06 263 ALA A O 1
ATOM 2092 N N . GLU A 1 264 ? -11.059 -20.570 17.872 1.00 29.14 264 GLU A N 1
ATOM 2093 C CA . GLU A 1 264 ? -10.494 -21.924 17.816 1.00 29.14 264 GLU A CA 1
ATOM 2094 C C . GLU A 1 264 ? -8.959 -21.982 17.765 1.00 29.14 264 GLU A C 1
ATOM 2096 O O . GLU A 1 264 ? -8.308 -21.617 16.789 1.00 29.14 264 GLU A O 1
ATOM 2101 N N . GLY A 1 265 ? -8.376 -22.538 18.828 1.00 27.81 265 GLY A N 1
ATOM 2102 C CA . GLY A 1 265 ? -6.965 -22.882 18.883 1.00 27.81 265 GLY A CA 1
ATOM 2103 C C . GLY A 1 265 ? -6.642 -24.153 18.096 1.00 27.81 265 GLY A C 1
ATOM 2104 O O . GLY A 1 265 ? -7.059 -25.251 18.462 1.00 27.81 265 GLY A O 1
ATOM 2105 N N . SER A 1 266 ? -5.753 -24.023 17.113 1.00 23.95 266 SER A N 1
ATOM 2106 C CA . SER A 1 266 ? -4.592 -24.909 17.084 1.00 23.95 266 SER A CA 1
ATOM 2107 C C . SER A 1 266 ? -3.533 -24.266 17.969 1.00 23.95 266 SER A C 1
ATOM 2109 O O . SER A 1 266 ? -3.169 -23.111 17.772 1.00 23.95 266 SER A O 1
ATOM 2111 N N . HIS A 1 267 ? -3.051 -25.004 18.964 1.00 33.28 267 HIS A N 1
ATOM 2112 C CA . HIS A 1 267 ? -1.898 -24.625 19.769 1.00 33.28 267 HIS A CA 1
ATOM 2113 C C . HIS A 1 267 ? -0.634 -24.547 18.900 1.00 33.28 267 HIS A C 1
ATOM 2115 O O . HIS A 1 267 ? 0.156 -25.482 18.868 1.00 33.28 267 HIS A O 1
ATOM 2121 N N . THR A 1 268 ? -0.455 -23.421 18.221 1.00 28.61 268 THR A N 1
ATOM 2122 C CA . THR A 1 268 ? 0.793 -22.898 17.659 1.00 28.61 268 THR A CA 1
ATOM 2123 C C . THR A 1 268 ? 0.549 -21.417 17.394 1.00 28.61 268 THR A C 1
ATOM 2125 O O . THR A 1 268 ? -0.382 -21.087 16.672 1.00 28.61 268 THR A O 1
ATOM 2128 N N . ASP A 1 269 ? 1.399 -20.564 17.963 1.00 29.88 269 ASP A N 1
ATOM 2129 C CA . ASP A 1 269 ? 1.553 -19.150 17.618 1.00 29.88 269 ASP A CA 1
ATOM 2130 C C . ASP A 1 269 ? 0.481 -18.155 18.097 1.00 29.88 269 ASP A C 1
ATOM 2132 O O . ASP A 1 269 ? -0.418 -17.743 17.372 1.00 29.88 269 ASP A O 1
ATOM 2136 N N . ALA A 1 270 ? 0.739 -17.562 19.269 1.00 34.53 270 ALA A N 1
ATOM 2137 C CA . ALA A 1 270 ? 0.287 -16.206 19.623 1.00 34.53 270 ALA A CA 1
ATOM 2138 C C . ALA A 1 270 ? 0.923 -15.101 18.727 1.00 34.53 270 ALA A C 1
ATOM 2140 O O . ALA A 1 270 ? 1.008 -13.942 19.119 1.00 34.53 270 ALA A O 1
ATOM 2141 N N . THR A 1 271 ? 1.390 -15.481 17.533 1.00 33.53 271 THR A N 1
ATOM 2142 C CA . THR A 1 271 ? 1.997 -14.681 16.460 1.00 33.53 271 THR A CA 1
ATOM 2143 C C . THR A 1 271 ? 1.185 -14.766 15.154 1.00 33.53 271 THR A C 1
ATOM 2145 O O . THR A 1 271 ? 1.662 -14.308 14.122 1.00 33.53 271 THR A O 1
ATOM 2148 N N . ALA A 1 272 ? -0.022 -15.357 15.160 1.00 42.19 272 ALA A N 1
ATOM 2149 C CA . ALA A 1 272 ? -0.737 -15.735 13.931 1.00 42.19 272 ALA A CA 1
ATOM 2150 C C . ALA A 1 272 ? -1.765 -14.721 13.378 1.00 42.19 272 ALA A C 1
ATOM 2152 O O . ALA A 1 272 ? -2.187 -14.891 12.235 1.00 42.19 272 ALA A O 1
ATOM 2153 N N . HIS A 1 273 ? -2.155 -13.677 14.120 1.00 53.78 273 HIS A N 1
ATOM 2154 C CA . HIS A 1 273 ? -2.985 -12.596 13.570 1.00 53.78 273 HIS A CA 1
ATOM 2155 C C . HIS A 1 273 ? -2.161 -11.331 13.378 1.00 53.78 273 HIS A C 1
ATOM 2157 O O . HIS A 1 273 ? -1.669 -10.742 14.340 1.00 53.78 273 HIS A O 1
ATOM 2163 N N . LEU A 1 274 ? -2.003 -10.946 12.113 1.00 68.25 274 LEU A N 1
ATOM 2164 C CA . LEU A 1 274 ? -1.380 -9.684 11.741 1.00 68.25 274 LEU A CA 1
ATOM 2165 C C . LEU A 1 274 ? -2.304 -8.530 12.169 1.00 68.25 274 LEU A C 1
ATOM 2167 O O . LEU A 1 274 ? -3.528 -8.665 12.046 1.00 68.25 274 LEU A O 1
ATOM 2171 N N . PRO A 1 275 ? -1.763 -7.409 12.676 1.00 80.75 275 PRO A N 1
ATOM 2172 C CA . PRO A 1 275 ? -2.564 -6.220 12.938 1.00 80.75 275 PRO A CA 1
ATOM 2173 C C . PRO A 1 275 ? -3.426 -5.825 11.730 1.00 80.75 275 PRO A C 1
ATOM 2175 O O . PRO A 1 275 ? -3.020 -5.971 10.580 1.00 80.75 275 PRO A O 1
ATOM 2178 N N . GLY A 1 276 ? -4.656 -5.375 11.988 1.00 76.44 276 GLY A N 1
ATOM 2179 C CA . GLY A 1 276 ? -5.594 -4.986 10.927 1.00 76.44 276 GLY A CA 1
ATOM 2180 C C . GLY A 1 276 ? -6.185 -6.148 10.115 1.00 76.44 276 GLY A C 1
ATOM 2181 O O . GLY A 1 276 ? -6.956 -5.909 9.185 1.00 76.44 276 GLY A O 1
ATOM 2182 N N . GLN A 1 277 ? -5.884 -7.407 10.446 1.00 80.06 277 GLN A N 1
ATOM 2183 C CA . GLN A 1 277 ? -6.526 -8.544 9.792 1.00 80.06 277 GLN A CA 1
ATOM 2184 C C . GLN A 1 277 ? -7.993 -8.664 10.235 1.00 80.06 277 GLN A C 1
ATOM 2186 O O . GLN A 1 277 ? -8.281 -9.059 11.364 1.00 80.06 277 GLN A O 1
ATOM 2191 N N . SER A 1 278 ? -8.922 -8.360 9.326 1.00 80.88 278 SER A N 1
ATOM 2192 C CA . SER A 1 278 ? -10.355 -8.552 9.546 1.00 80.88 278 SER A CA 1
ATOM 2193 C C . SER A 1 278 ? -10.803 -9.980 9.220 1.00 80.88 278 SER A C 1
ATOM 2195 O O . SER A 1 278 ? -10.233 -10.675 8.372 1.00 80.88 278 SER A O 1
ATOM 2197 N N . VAL A 1 279 ? -11.870 -10.415 9.886 1.00 80.56 279 VAL A N 1
ATOM 2198 C CA . VAL A 1 279 ? -12.594 -11.652 9.603 1.00 80.56 279 VAL A CA 1
ATOM 2199 C C . VAL A 1 279 ? -13.902 -11.284 8.898 1.00 80.56 279 VAL A C 1
ATOM 2201 O O . VAL A 1 279 ? -14.753 -10.597 9.472 1.00 80.56 279 VAL A O 1
ATOM 2204 N N . PRO A 1 280 ? -14.103 -11.730 7.648 1.00 75.06 280 PRO A N 1
ATOM 2205 C CA . PRO A 1 280 ? -15.361 -11.524 6.946 1.00 75.06 280 PRO A CA 1
ATOM 2206 C C . PRO A 1 280 ? -16.558 -12.117 7.705 1.00 75.06 280 PRO A C 1
ATOM 2208 O O . PRO A 1 280 ? -16.462 -13.199 8.287 1.00 75.06 280 PRO A O 1
ATOM 2211 N N . GLY A 1 281 ? -17.708 -11.442 7.655 1.00 73.56 281 GLY A N 1
ATOM 2212 C CA . GLY A 1 281 ? -18.888 -11.824 8.439 1.00 73.56 281 GLY A CA 1
ATOM 2213 C C . GLY A 1 281 ? -19.420 -13.235 8.154 1.00 73.56 281 GLY A C 1
ATOM 2214 O O . GLY A 1 281 ? -19.407 -13.712 7.021 1.00 73.56 281 GLY A O 1
ATOM 2215 N N . ALA A 1 282 ? -19.926 -13.916 9.185 1.00 76.25 282 ALA A N 1
ATOM 2216 C CA . ALA A 1 282 ? -20.366 -15.315 9.110 1.00 76.25 282 ALA A CA 1
ATOM 2217 C C . ALA A 1 282 ? -21.726 -15.533 8.417 1.00 76.25 282 ALA A C 1
ATOM 2219 O O . ALA A 1 282 ? -22.014 -16.646 7.981 1.00 76.25 282 ALA A O 1
ATOM 2220 N N . VAL A 1 283 ? -22.548 -14.487 8.284 1.00 82.75 283 VAL A N 1
ATOM 2221 C CA . VAL A 1 283 ? -23.937 -14.591 7.807 1.00 82.75 283 VAL A CA 1
ATOM 2222 C C . VAL A 1 283 ? -24.175 -13.827 6.505 1.00 82.75 283 VAL A C 1
ATOM 2224 O O . VAL A 1 283 ? -23.576 -12.779 6.251 1.00 82.75 283 VAL A O 1
ATOM 2227 N N . ALA A 1 284 ? -25.091 -14.343 5.686 1.00 87.88 284 ALA A N 1
ATOM 2228 C CA . ALA A 1 284 ? -25.561 -13.697 4.471 1.00 87.88 284 ALA A CA 1
ATOM 2229 C C . ALA A 1 284 ? -26.611 -12.629 4.803 1.00 87.88 284 ALA A C 1
ATOM 2231 O O . ALA A 1 284 ? -27.606 -12.885 5.484 1.00 87.88 284 ALA A O 1
ATOM 2232 N N . HIS A 1 285 ? -26.407 -11.418 4.294 1.00 88.19 285 HIS A N 1
ATOM 2233 C CA . HIS A 1 285 ? -27.348 -10.314 4.448 1.00 88.19 285 HIS A CA 1
ATOM 2234 C C . HIS A 1 285 ? -28.124 -10.079 3.162 1.00 88.19 285 HIS A C 1
ATOM 2236 O O . HIS A 1 285 ? -27.568 -10.124 2.066 1.00 88.19 285 HIS A O 1
ATOM 2242 N N . TYR A 1 286 ? -29.403 -9.737 3.298 1.00 89.00 286 TYR A N 1
ATOM 2243 C CA . TYR A 1 286 ? -30.186 -9.271 2.163 1.00 89.00 286 TYR A CA 1
ATOM 2244 C C . TYR A 1 286 ? -29.957 -7.783 1.930 1.00 89.00 286 TYR A C 1
ATOM 2246 O O . TYR A 1 286 ? -29.916 -6.993 2.872 1.00 89.00 286 TYR A O 1
ATOM 2254 N N . ALA A 1 287 ? -29.841 -7.393 0.665 1.00 88.31 287 ALA A N 1
ATOM 2255 C CA . ALA A 1 287 ? -29.698 -6.008 0.240 1.00 88.31 287 ALA A CA 1
ATOM 2256 C C . ALA A 1 287 ? -30.434 -5.776 -1.088 1.00 88.31 287 ALA A C 1
ATOM 2258 O O . ALA A 1 287 ? -30.896 -6.717 -1.736 1.00 88.31 287 ALA A O 1
ATOM 2259 N N . HIS A 1 288 ? -30.565 -4.513 -1.499 1.00 84.56 288 HIS A N 1
ATOM 2260 C CA . HIS A 1 288 ? -31.259 -4.180 -2.740 1.00 84.56 288 HIS A CA 1
ATOM 2261 C C . HIS A 1 288 ? -30.473 -4.675 -3.962 1.00 84.56 288 HIS A C 1
ATOM 2263 O O . HIS A 1 288 ? -29.315 -4.297 -4.149 1.00 84.56 288 HIS A O 1
ATOM 2269 N N . ARG A 1 289 ? -31.121 -5.478 -4.817 1.00 82.19 289 ARG A N 1
ATOM 2270 C CA . ARG A 1 289 ? -30.492 -6.156 -5.966 1.00 82.19 289 ARG A CA 1
ATOM 2271 C C . ARG A 1 289 ? -29.693 -5.215 -6.866 1.00 82.19 289 ARG A C 1
ATOM 2273 O O . ARG A 1 289 ? -28.595 -5.569 -7.273 1.00 82.19 289 ARG A O 1
ATOM 2280 N N . GLU A 1 290 ? -30.237 -4.036 -7.163 1.00 80.69 290 GLU A N 1
ATOM 2281 C CA . GLU A 1 290 ? -29.601 -3.073 -8.075 1.00 80.69 290 GLU A CA 1
ATOM 2282 C C . GLU A 1 290 ? -28.271 -2.537 -7.542 1.00 80.69 290 GLU A C 1
ATOM 2284 O O . GLU A 1 290 ? -27.385 -2.254 -8.329 1.00 80.69 290 GLU A O 1
ATOM 2289 N N . ARG A 1 291 ? -28.104 -2.443 -6.216 1.00 76.56 291 ARG A N 1
ATOM 2290 C CA . ARG A 1 291 ? -26.856 -1.957 -5.610 1.00 76.56 291 ARG A CA 1
ATOM 2291 C C . ARG A 1 291 ? -25.851 -3.072 -5.340 1.00 76.56 291 ARG A C 1
ATOM 2293 O O . ARG A 1 291 ? -24.670 -2.800 -5.190 1.00 76.56 291 ARG A O 1
ATOM 2300 N N . LEU A 1 292 ? -26.320 -4.317 -5.248 1.00 83.50 292 LEU A N 1
ATOM 2301 C CA . LEU A 1 292 ? -25.475 -5.455 -4.896 1.00 83.50 292 LEU A CA 1
ATOM 2302 C C . LEU A 1 292 ? -24.440 -5.770 -5.979 1.00 83.50 292 LEU A C 1
ATOM 2304 O O . LEU A 1 292 ? -23.310 -6.099 -5.644 1.00 83.50 292 LEU A O 1
ATOM 2308 N N . VAL A 1 293 ? -24.822 -5.664 -7.255 1.00 81.75 293 VAL A N 1
ATOM 2309 C CA . VAL A 1 293 ? -23.933 -5.984 -8.383 1.00 81.75 293 VAL A CA 1
ATOM 2310 C C . VAL A 1 293 ? -22.792 -4.974 -8.478 1.00 81.75 293 VAL A C 1
ATOM 2312 O O . VAL A 1 293 ? -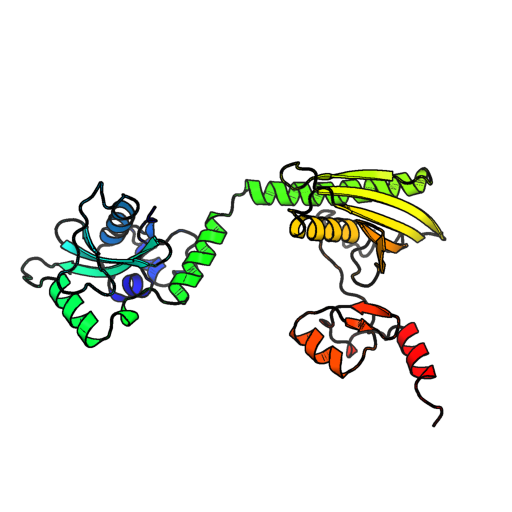21.637 -5.387 -8.515 1.00 81.75 293 VAL A O 1
ATOM 2315 N N . ASP A 1 294 ? -23.107 -3.679 -8.445 1.00 80.94 294 ASP A N 1
ATOM 2316 C CA . ASP A 1 294 ? -22.104 -2.612 -8.545 1.00 80.94 294 ASP A CA 1
ATOM 2317 C C . ASP A 1 294 ? -21.135 -2.670 -7.353 1.00 80.94 294 ASP A C 1
ATOM 2319 O O . ASP A 1 294 ? -19.929 -2.796 -7.539 1.00 80.94 294 ASP A O 1
ATOM 2323 N N . CYS A 1 295 ? -21.655 -2.755 -6.121 1.00 80.56 295 CYS A N 1
ATOM 2324 C CA . CYS A 1 295 ? -20.818 -2.863 -4.922 1.00 80.56 295 CYS A CA 1
ATOM 2325 C C . CYS A 1 295 ? -19.950 -4.138 -4.888 1.00 80.56 295 CYS A C 1
ATOM 2327 O O . CYS A 1 295 ? -18.883 -4.136 -4.283 1.00 80.56 295 CYS A O 1
ATOM 2329 N N . MET A 1 296 ? -20.383 -5.232 -5.526 1.00 80.62 296 MET A N 1
ATOM 2330 C CA . MET A 1 296 ? -19.583 -6.460 -5.642 1.00 80.62 296 MET A CA 1
ATOM 2331 C C . MET A 1 296 ? -18.419 -6.306 -6.624 1.00 80.62 296 MET A C 1
ATOM 2333 O O . MET A 1 296 ? -17.347 -6.848 -6.367 1.00 80.62 296 MET A O 1
ATOM 2337 N N . VAL A 1 297 ? -18.620 -5.587 -7.731 1.00 78.88 297 VAL A N 1
ATOM 2338 C CA . VAL A 1 297 ? -17.572 -5.333 -8.732 1.00 78.88 297 VAL A CA 1
ATOM 2339 C C . VAL A 1 297 ? -16.569 -4.301 -8.222 1.00 78.88 297 VAL A C 1
ATOM 2341 O O . VAL A 1 297 ? -15.365 -4.512 -8.358 1.00 78.88 297 VAL A O 1
ATOM 2344 N N . ASP A 1 298 ? -17.063 -3.230 -7.604 1.00 75.94 298 ASP A N 1
ATOM 2345 C CA . ASP A 1 298 ? -16.243 -2.098 -7.163 1.00 75.94 298 ASP A CA 1
ATOM 2346 C C . ASP A 1 298 ? -15.587 -2.337 -5.792 1.00 75.94 298 ASP A C 1
ATOM 2348 O O . ASP A 1 298 ? -14.646 -1.643 -5.416 1.00 75.94 298 ASP A O 1
ATOM 2352 N N . GLY A 1 299 ? -16.042 -3.352 -5.046 1.00 75.31 299 GLY A N 1
ATOM 2353 C CA . GLY A 1 299 ? -15.559 -3.630 -3.692 1.00 75.31 299 GLY A CA 1
ATOM 2354 C C . GLY A 1 299 ? -16.086 -2.645 -2.645 1.00 75.31 299 GLY A C 1
ATOM 2355 O O . GLY A 1 299 ? -15.514 -2.535 -1.561 1.00 75.31 299 GLY A O 1
ATOM 2356 N N . ASP A 1 300 ? -17.185 -1.958 -2.951 1.00 74.56 300 ASP A N 1
ATOM 2357 C CA . ASP A 1 300 ? -17.797 -0.962 -2.081 1.00 74.56 300 ASP A CA 1
ATOM 2358 C C . ASP A 1 300 ? -18.674 -1.589 -0.990 1.00 74.56 300 ASP A C 1
ATOM 2360 O O . ASP A 1 300 ? -19.342 -2.614 -1.169 1.00 74.56 300 ASP A O 1
ATOM 2364 N N . ALA A 1 301 ? -18.737 -0.916 0.158 1.00 77.12 301 ALA A N 1
ATOM 2365 C CA . ALA A 1 301 ? -19.650 -1.293 1.225 1.00 77.12 301 ALA A CA 1
ATOM 2366 C C . ALA A 1 301 ? -21.114 -1.032 0.826 1.00 77.12 301 ALA A C 1
ATOM 2368 O O . ALA A 1 301 ? -21.489 0.038 0.339 1.00 77.12 301 ALA A O 1
ATOM 2369 N N . LEU A 1 302 ? -21.976 -2.001 1.122 1.00 81.00 302 LEU A N 1
ATOM 2370 C CA . LEU A 1 302 ? -23.414 -1.950 0.913 1.00 81.00 302 LEU A CA 1
ATOM 2371 C C . LEU A 1 302 ? -24.153 -2.092 2.242 1.00 81.00 302 LEU A C 1
ATOM 2373 O O . LEU A 1 302 ? -23.799 -2.906 3.093 1.00 81.00 302 LEU A O 1
ATOM 2377 N N . ARG A 1 303 ? -25.231 -1.322 2.406 1.00 80.81 303 ARG A N 1
ATOM 2378 C CA . ARG A 1 303 ? -26.123 -1.452 3.559 1.00 80.81 303 ARG A CA 1
ATOM 2379 C C . ARG A 1 303 ? -27.156 -2.550 3.321 1.00 80.81 303 ARG A C 1
ATOM 2381 O O . ARG A 1 303 ? -27.895 -2.505 2.336 1.00 80.81 303 ARG A O 1
ATOM 2388 N N . SER A 1 304 ? -27.231 -3.500 4.245 1.00 86.00 304 SER A N 1
ATOM 2389 C CA . SER A 1 304 ? -28.244 -4.547 4.269 1.00 86.00 304 SER A CA 1
ATOM 2390 C C . SER A 1 304 ? -29.611 -4.035 4.724 1.00 86.00 304 SER A C 1
ATOM 2392 O O . SER A 1 304 ? -29.749 -2.946 5.287 1.00 86.00 304 SER A O 1
ATOM 2394 N N . VAL A 1 305 ? -30.634 -4.864 4.521 1.00 85.12 305 VAL A N 1
ATOM 2395 C CA . VAL A 1 305 ? -32.010 -4.632 4.976 1.00 85.12 305 VAL A CA 1
ATOM 2396 C C . VAL A 1 305 ? -32.090 -4.562 6.505 1.00 85.12 305 VAL A C 1
ATOM 2398 O O . VAL A 1 305 ? -32.852 -3.752 7.027 1.00 85.12 305 VAL A O 1
ATOM 2401 N N . CYS A 1 306 ? -31.277 -5.337 7.236 1.00 80.31 306 CYS A N 1
ATOM 2402 C CA . CYS A 1 306 ? -31.192 -5.217 8.697 1.00 80.31 306 CYS A CA 1
ATOM 2403 C C . CYS A 1 306 ? -30.392 -3.990 9.165 1.00 80.31 306 CYS A C 1
ATOM 2405 O O . CYS A 1 306 ? -30.338 -3.711 10.358 1.00 80.31 306 CYS A O 1
ATOM 2407 N N . GLY A 1 307 ? -29.798 -3.235 8.237 1.00 71.56 307 GLY A N 1
ATOM 2408 C CA . GLY A 1 307 ? -29.115 -1.977 8.507 1.00 71.56 307 GLY A CA 1
ATOM 2409 C C . GLY A 1 307 ? -27.604 -2.089 8.700 1.00 71.56 307 GLY A C 1
ATOM 2410 O O . GLY A 1 307 ? -26.969 -1.033 8.736 1.00 71.56 307 GLY A O 1
ATOM 2411 N N . LYS A 1 308 ? -27.042 -3.307 8.766 1.00 77.19 308 LYS A N 1
ATOM 2412 C CA . LYS A 1 308 ? -25.592 -3.559 8.825 1.00 77.19 308 LYS A CA 1
ATOM 2413 C C . LYS A 1 308 ? -24.927 -3.248 7.484 1.00 77.19 308 LYS A C 1
ATOM 2415 O O . LYS A 1 308 ? -25.507 -3.473 6.425 1.00 77.19 308 LYS A O 1
ATOM 2420 N N . TRP A 1 309 ? -23.706 -2.732 7.525 1.00 76.31 309 TRP A N 1
ATOM 2421 C CA . TRP A 1 309 ? -22.892 -2.527 6.329 1.00 76.31 309 TRP A CA 1
ATOM 2422 C C . TRP A 1 309 ? -21.980 -3.730 6.103 1.00 76.31 309 TRP A C 1
ATOM 2424 O O . TRP A 1 309 ? -21.477 -4.313 7.058 1.00 76.31 309 TRP A O 1
ATOM 2434 N N . PHE A 1 310 ? -21.799 -4.120 4.845 1.00 78.62 310 PHE A N 1
ATOM 2435 C CA . PHE A 1 310 ? -20.900 -5.204 4.460 1.00 78.62 310 PHE A CA 1
ATOM 2436 C C . PHE A 1 310 ? -20.414 -5.009 3.023 1.00 78.62 310 PHE A C 1
ATOM 2438 O O . PHE A 1 310 ? -21.125 -4.430 2.204 1.00 78.62 310 PHE A O 1
ATOM 2445 N N . VAL A 1 311 ? -19.227 -5.521 2.696 1.00 81.69 311 VAL A N 1
ATOM 2446 C CA . VAL A 1 311 ? -18.755 -5.591 1.306 1.00 81.69 311 VAL A CA 1
ATOM 2447 C C . VAL A 1 311 ? -19.112 -6.974 0.748 1.00 81.69 311 VAL A C 1
ATOM 2449 O O . VAL A 1 311 ? -18.699 -7.980 1.337 1.00 81.69 311 VAL A O 1
ATOM 2452 N N . PRO A 1 312 ? -19.878 -7.080 -0.352 1.00 81.31 312 PRO A N 1
ATOM 2453 C CA . PRO A 1 312 ? -20.359 -8.357 -0.878 1.00 81.31 312 PRO A CA 1
ATOM 2454 C C . PRO A 1 312 ? -19.247 -9.123 -1.620 1.00 81.31 312 PRO A C 1
ATOM 2456 O O . PRO A 1 312 ? -19.268 -9.253 -2.837 1.00 81.31 312 PRO A O 1
ATOM 2459 N N . ARG A 1 313 ? -18.259 -9.639 -0.878 1.00 81.62 313 ARG A N 1
ATOM 2460 C CA . ARG A 1 313 ? -17.085 -10.371 -1.409 1.00 81.62 313 ARG A CA 1
ATOM 2461 C C . ARG A 1 313 ? -17.187 -11.892 -1.274 1.00 81.62 313 ARG A C 1
ATOM 2463 O O . ARG A 1 313 ? -16.270 -12.609 -1.662 1.00 81.62 313 ARG A O 1
ATOM 2470 N N . GLN A 1 314 ? -18.260 -12.386 -0.663 1.00 80.25 314 GLN A N 1
ATOM 2471 C CA . GLN A 1 314 ? -18.421 -13.790 -0.286 1.00 80.25 314 GLN A CA 1
ATOM 2472 C C . GLN A 1 314 ? -19.616 -14.407 -1.001 1.00 80.25 314 GLN A C 1
ATOM 2474 O O . GLN A 1 314 ? -20.599 -13.716 -1.256 1.00 80.25 314 GLN A O 1
ATOM 2479 N N . ASP A 1 315 ? -19.538 -15.711 -1.271 1.00 82.56 315 ASP A N 1
ATOM 2480 C CA . ASP A 1 315 ? -20.667 -16.480 -1.794 1.00 82.56 315 ASP A CA 1
ATOM 2481 C C . ASP A 1 315 ? -21.778 -16.573 -0.726 1.00 82.56 315 ASP A C 1
ATOM 2483 O O . ASP A 1 315 ? -21.564 -17.224 0.307 1.00 82.56 315 ASP A O 1
ATOM 2487 N N . PRO A 1 316 ? -22.941 -15.921 -0.924 1.00 81.38 316 PRO A N 1
ATOM 2488 C CA . PRO A 1 316 ? -24.012 -15.911 0.065 1.00 81.38 316 PRO A CA 1
ATOM 2489 C C . PRO A 1 316 ? -24.675 -17.285 0.235 1.00 81.38 316 PRO A C 1
ATOM 2491 O O . PRO A 1 316 ? -25.160 -17.568 1.327 1.00 81.38 316 PRO A O 1
ATOM 2494 N N . ASP A 1 317 ? -24.647 -18.155 -0.783 1.00 83.19 317 ASP A N 1
ATOM 2495 C CA . ASP A 1 317 ? -25.281 -19.484 -0.730 1.00 83.19 317 ASP A CA 1
ATOM 2496 C C . ASP A 1 317 ? -24.519 -20.449 0.196 1.00 83.19 317 ASP A C 1
ATOM 2498 O O . ASP A 1 317 ? -25.046 -21.475 0.629 1.00 83.19 317 ASP A O 1
ATOM 2502 N N . SER A 1 318 ? -23.273 -20.105 0.533 1.00 82.00 318 SER A N 1
ATOM 2503 C CA . SER A 1 318 ? -22.421 -20.864 1.449 1.00 82.00 318 SER A CA 1
ATOM 2504 C C . SER A 1 318 ? -22.627 -20.520 2.932 1.00 82.00 318 SER A C 1
ATOM 2506 O O . SER A 1 318 ? -21.934 -21.083 3.783 1.00 82.00 318 SER A O 1
ATOM 2508 N N . ARG A 1 319 ? -23.539 -19.591 3.262 1.00 82.06 319 ARG A N 1
ATOM 2509 C CA . ARG A 1 319 ? -23.701 -19.025 4.614 1.00 82.06 319 ARG A CA 1
ATOM 2510 C C . ARG A 1 319 ? -25.143 -19.080 5.098 1.00 82.06 319 ARG A C 1
ATOM 2512 O O . ARG A 1 319 ? -26.088 -19.063 4.315 1.00 82.06 319 ARG A O 1
ATOM 2519 N N . GLU A 1 320 ? -25.310 -19.099 6.416 1.00 88.88 320 GLU A N 1
ATOM 2520 C CA . GLU A 1 320 ? -26.628 -18.941 7.026 1.00 88.88 320 GLU A CA 1
ATOM 2521 C C . GLU A 1 320 ? -27.156 -17.521 6.797 1.00 88.88 320 GLU A C 1
ATOM 2523 O O . GLU A 1 320 ? -26.406 -16.542 6.817 1.00 88.88 320 GLU A O 1
ATOM 2528 N N . ILE A 1 321 ? -28.463 -17.399 6.582 1.00 88.44 321 ILE A N 1
ATOM 2529 C CA . ILE A 1 321 ? -29.119 -16.108 6.383 1.00 88.44 321 ILE A CA 1
ATOM 2530 C C . ILE A 1 321 ? -29.178 -15.362 7.719 1.00 88.44 321 ILE A C 1
ATOM 2532 O O . ILE A 1 321 ? -29.569 -15.924 8.741 1.00 88.44 321 ILE A O 1
ATOM 2536 N N . CYS A 1 322 ? -28.846 -14.069 7.706 1.00 87.75 322 CYS A N 1
ATOM 2537 C CA . CYS A 1 322 ? -28.993 -13.184 8.856 1.00 87.75 322 CYS A CA 1
ATOM 2538 C C . CYS A 1 322 ? -30.445 -13.235 9.382 1.00 87.75 322 CYS A C 1
ATOM 2540 O O . CYS A 1 322 ? -31.353 -12.798 8.662 1.00 87.75 322 CYS A O 1
ATOM 2542 N N . PRO A 1 323 ? -30.683 -13.667 10.639 1.00 87.06 323 PRO A N 1
ATOM 2543 C CA . PRO A 1 323 ? -32.036 -13.841 11.175 1.00 87.06 323 PRO A CA 1
ATOM 2544 C C . PRO A 1 323 ? -32.878 -12.562 11.129 1.00 87.06 323 PRO A C 1
ATOM 2546 O O . PRO A 1 323 ? -34.079 -12.603 10.882 1.00 87.06 323 PRO A O 1
ATOM 2549 N N . MET A 1 324 ? -32.245 -11.399 11.312 1.00 84.88 324 MET A N 1
ATOM 2550 C CA . MET A 1 324 ? -32.924 -10.106 11.208 1.00 84.88 324 MET A CA 1
ATOM 2551 C C . MET A 1 324 ? -33.331 -9.773 9.774 1.00 84.88 324 MET A C 1
ATOM 2553 O O . MET A 1 324 ? -34.420 -9.244 9.561 1.00 84.88 324 MET A O 1
ATOM 2557 N N . CYS A 1 325 ? -32.483 -10.073 8.785 1.00 87.62 325 CYS A N 1
ATOM 2558 C CA . CYS A 1 325 ? -32.854 -9.861 7.389 1.00 87.62 325 CYS A CA 1
ATOM 2559 C C . CYS A 1 325 ? -34.004 -10.792 6.978 1.00 87.62 325 CYS A C 1
ATOM 2561 O O . CYS A 1 325 ? -34.920 -10.330 6.302 1.00 87.62 325 CYS A O 1
ATOM 2563 N N . ASP A 1 326 ? -33.974 -12.055 7.416 1.00 90.44 326 ASP A N 1
ATOM 2564 C CA . ASP A 1 326 ? -35.037 -13.036 7.161 1.00 90.44 326 ASP A CA 1
ATOM 2565 C C . ASP A 1 326 ? -36.376 -12.582 7.763 1.00 90.44 326 ASP A C 1
ATOM 2567 O O . ASP A 1 326 ? -37.388 -12.498 7.067 1.00 90.44 326 ASP A O 1
ATOM 2571 N N . LEU A 1 327 ? -36.362 -12.141 9.028 1.00 87.88 327 LEU A N 1
ATOM 2572 C CA . LEU A 1 327 ? -37.537 -11.569 9.687 1.00 87.88 327 LEU A CA 1
ATOM 2573 C C . LEU A 1 327 ? -38.087 -10.354 8.935 1.00 87.88 327 LEU A C 1
ATOM 2575 O O . LEU A 1 327 ? -39.294 -10.277 8.712 1.00 87.88 327 LEU A O 1
ATOM 2579 N N . ILE A 1 328 ? -37.241 -9.400 8.535 1.00 87.25 328 ILE A N 1
ATOM 2580 C CA . ILE A 1 328 ? -37.708 -8.201 7.825 1.00 87.25 328 ILE A CA 1
ATOM 2581 C C . ILE A 1 328 ? -38.308 -8.579 6.464 1.00 87.25 328 ILE A C 1
ATOM 2583 O O . ILE A 1 328 ? -39.373 -8.076 6.110 1.00 87.25 328 ILE A O 1
ATOM 2587 N N . LEU A 1 329 ? -37.689 -9.496 5.719 1.00 84.88 329 LEU A N 1
ATOM 2588 C CA . LEU A 1 329 ? -38.220 -9.971 4.438 1.00 84.88 329 LEU A CA 1
ATOM 2589 C C . LEU A 1 329 ? -39.539 -10.724 4.575 1.00 84.88 329 LEU A C 1
ATOM 2591 O O . LEU A 1 329 ? -40.431 -10.517 3.751 1.00 84.88 329 LEU A O 1
ATOM 2595 N N . ALA A 1 330 ? -39.700 -11.527 5.626 1.00 86.00 330 ALA A N 1
ATOM 2596 C CA . ALA A 1 330 ? -40.968 -12.179 5.934 1.00 86.00 330 ALA A CA 1
ATOM 2597 C C . ALA A 1 330 ? -42.097 -11.163 6.196 1.00 86.00 330 ALA A C 1
ATOM 2599 O O . ALA A 1 330 ? -43.249 -11.439 5.880 1.00 86.00 330 ALA A O 1
ATOM 2600 N N . HIS A 1 331 ? -41.777 -9.974 6.725 1.00 82.12 331 HIS A N 1
ATOM 2601 C CA . HIS A 1 331 ? -42.747 -8.890 6.932 1.00 82.12 331 HIS A CA 1
ATOM 2602 C C . HIS A 1 331 ? -42.968 -8.009 5.690 1.00 82.12 331 HIS A C 1
ATOM 2604 O O . HIS A 1 331 ? -44.014 -7.371 5.577 1.00 82.12 331 HIS A O 1
ATOM 2610 N N . LEU A 1 332 ? -41.992 -7.935 4.779 1.00 74.06 332 LEU A N 1
ATOM 2611 C CA . LEU A 1 332 ? -42.089 -7.176 3.523 1.00 74.06 332 LEU A CA 1
ATOM 2612 C C . LEU A 1 332 ? -42.746 -7.974 2.392 1.00 74.06 332 LEU A C 1
ATOM 2614 O O . LEU A 1 332 ? -43.274 -7.379 1.452 1.00 74.06 332 LEU A O 1
ATOM 2618 N N . SER A 1 333 ? -42.717 -9.301 2.478 1.00 60.19 333 SER A N 1
ATOM 2619 C CA . SER A 1 333 ? -43.470 -10.183 1.593 1.00 60.19 333 SER A CA 1
ATOM 2620 C C . SER A 1 333 ? -44.943 -10.120 2.016 1.00 60.19 333 SER A C 1
ATOM 2622 O O . SER A 1 333 ? -45.252 -10.509 3.144 1.00 60.19 333 SER A O 1
ATOM 2624 N N . PRO A 1 334 ? -45.869 -9.604 1.183 1.00 45.31 334 PRO A N 1
ATOM 2625 C CA . PRO A 1 334 ? -47.283 -9.678 1.510 1.00 45.31 334 PRO A CA 1
ATOM 2626 C C . PRO A 1 334 ? -47.660 -11.148 1.685 1.00 45.31 334 PRO A C 1
ATOM 2628 O O . PRO A 1 334 ? -47.162 -12.015 0.969 1.00 45.31 334 PRO A O 1
ATOM 2631 N N . SER A 1 335 ? -48.530 -11.427 2.650 1.00 45.59 335 SER A N 1
ATOM 2632 C CA . SER A 1 335 ? -49.226 -12.706 2.703 1.00 45.59 335 SER A CA 1
ATOM 2633 C C . SER A 1 335 ? -50.048 -12.842 1.411 1.00 45.59 335 SER A C 1
ATOM 2635 O O . SER A 1 335 ? -51.055 -12.150 1.289 1.00 45.59 335 SER A O 1
ATOM 2637 N N . ASP A 1 336 ? -49.570 -13.691 0.496 1.00 34.59 336 ASP A N 1
ATOM 2638 C CA . ASP A 1 336 ? -50.133 -14.107 -0.807 1.00 34.59 336 ASP A CA 1
ATOM 2639 C C . ASP A 1 336 ? -50.393 -13.037 -1.891 1.00 34.59 336 ASP A C 1
ATOM 2641 O O . ASP A 1 336 ? -51.281 -12.165 -1.735 1.00 34.59 336 ASP A O 1
#

Secondary structure (DSSP, 8-state):
-PPPPEEPHHIIIII--S--S-HHHHHHGGGGGG--S-GGGS--HHHHHHHHHSSS-TTTS-PPEEEEEETTEEEEEEETTTEEEEEEE-TTS-EEEEEEEE--TT----HHHHHHHHHHHH-STTTSPPHHHHHHHHHHHHHHS--HHHHHHHHHHHHHHHHHHHHHHHHHHHH-S-EEEEEE-TTS-EEEEEEEEEEEEETTEEEEEEEEEES-TT-HHHHHHHHHHHHHHH--BTTT-EEEEETTEEEEEEEEETTTTS-S--SS-TT-S-TT--B--SEE----HHHHHHHHHHT--EE-TTS-EE---S-GGGSEEPHHHHHHHHHHS---